Protein AF-J9EIV6-F1 (afdb_monomer_lite)

Foldseek 3Di:
DVQAAEEAAAADADDAADECLVLDQCFLHAEYHYAHHQPRGNYAYALSVLVSLLPHDPVRADQHEAEYHYAHNDELLSVLVSLVCQLARPDHRHHAKHKYACNHYNPVRNVVSLCDPPDPPSPLFDQDFDDDPDDDTQRWGWHHRPPARKIWIWGDDDRITMIGIDDPPPPDPDDPPPPPPPHPYDYDDDDDDPDDDDDDDDDDDDDDDDDDDDDDDDPPPPDSVVVSVVVVVPPD

Radius of gyration: 22.29 Å; chains: 1; bounding box: 42×69×63 Å

pLDDT: mean 71.32, std 24.79, range [27.7, 97.5]

Secondary structure (DSSP, 8-state):
-TT--EEEEES-B-SS-EEHHHH---TT-SEEEEE--SSSBSEE--THHHHHHHHS-TTT----EEEEESS-S--HHHHHHHHHHHHT-SS----SEEEEETTTS-HHHHHHHH--TT-TTT--B--EE---TTS---EEEEEE-SSSS-EEEEEEETTEEEEEEE-TT--S------------EEEEE------------------------PPSS--S---HHHHHHHHHHTT-

Structure (mmCIF, N/CA/C/O backbone):
data_AF-J9EIV6-F1
#
_entry.id   AF-J9EIV6-F1
#
loop_
_atom_site.group_PDB
_atom_site.id
_atom_site.type_symbol
_atom_site.label_atom_id
_atom_site.label_alt_id
_atom_site.label_comp_id
_atom_site.label_asym_id
_atom_site.label_entity_id
_atom_site.label_seq_id
_atom_site.pdbx_PDB_ins_code
_atom_site.Cartn_x
_atom_site.Cartn_y
_atom_site.Cartn_z
_atom_site.occupancy
_atom_site.B_iso_or_equiv
_atom_site.auth_seq_id
_atom_site.auth_comp_id
_atom_site.auth_asym_id
_atom_site.auth_atom_id
_atom_site.pdbx_PDB_model_num
ATOM 1 N N . LEU A 1 1 ? -1.198 -22.242 -0.891 1.00 51.22 1 LEU A N 1
ATOM 2 C CA . LEU A 1 1 ? -0.435 -22.262 0.373 1.00 51.22 1 LEU A CA 1
ATOM 3 C C . LEU A 1 1 ? -1.390 -21.895 1.499 1.00 51.22 1 LEU A C 1
ATOM 5 O O . LEU A 1 1 ? -1.605 -20.704 1.715 1.00 51.22 1 LEU A O 1
ATOM 9 N N . PRO A 1 2 ? -2.036 -22.877 2.151 1.00 52.12 2 PRO A N 1
ATOM 10 C CA . PRO A 1 2 ? -2.722 -22.595 3.406 1.00 52.12 2 PRO A CA 1
ATOM 11 C C . PRO A 1 2 ? -1.681 -22.025 4.381 1.00 52.12 2 PRO A C 1
ATOM 13 O O . PRO A 1 2 ? -0.561 -22.522 4.435 1.00 52.12 2 PRO A O 1
ATOM 16 N N . ASN A 1 3 ? -2.018 -20.951 5.094 1.00 72.25 3 ASN A N 1
ATOM 17 C CA . ASN A 1 3 ? -1.132 -20.251 6.040 1.00 72.25 3 ASN A CA 1
ATOM 18 C C . ASN A 1 3 ? 0.018 -19.413 5.450 1.00 72.25 3 ASN A C 1
ATOM 20 O O . ASN A 1 3 ? 0.907 -19.024 6.207 1.00 72.25 3 ASN A O 1
ATOM 24 N N . LEU A 1 4 ? 0.015 -19.064 4.156 1.00 80.69 4 LEU A N 1
ATOM 25 C CA . LEU A 1 4 ? 0.953 -18.046 3.667 1.00 80.69 4 LEU A CA 1
ATOM 26 C C . LEU A 1 4 ? 0.685 -16.721 4.394 1.00 80.69 4 LEU A C 1
ATOM 28 O O . LEU A 1 4 ? -0.417 -16.190 4.323 1.00 80.69 4 LEU A O 1
ATOM 32 N N . ARG A 1 5 ? 1.693 -16.202 5.102 1.00 87.00 5 ARG A N 1
ATOM 33 C CA . ARG A 1 5 ? 1.594 -14.936 5.852 1.00 87.00 5 ARG A CA 1
ATOM 34 C C . ARG A 1 5 ? 2.505 -13.849 5.312 1.00 87.00 5 ARG A C 1
ATOM 36 O O . ARG A 1 5 ? 2.216 -12.671 5.485 1.00 87.00 5 ARG A O 1
ATOM 43 N N . ARG A 1 6 ? 3.621 -14.231 4.698 1.00 91.19 6 ARG A N 1
ATOM 44 C CA . ARG A 1 6 ? 4.618 -13.300 4.173 1.00 91.19 6 ARG A CA 1
ATOM 45 C C . ARG A 1 6 ? 5.005 -13.730 2.774 1.00 91.19 6 ARG A C 1
ATOM 47 O O . ARG A 1 6 ? 5.364 -14.888 2.578 1.00 91.19 6 ARG A O 1
ATOM 54 N N . LEU A 1 7 ? 4.929 -12.809 1.825 1.00 89.88 7 LEU A N 1
ATOM 55 C CA . LEU A 1 7 ? 5.248 -13.068 0.429 1.00 89.88 7 LEU A CA 1
ATOM 56 C C . LEU A 1 7 ? 6.157 -11.971 -0.109 1.00 89.88 7 LEU A C 1
ATOM 58 O O . LEU A 1 7 ? 5.837 -10.789 0.006 1.00 89.88 7 LEU A O 1
ATOM 62 N N . THR A 1 8 ? 7.253 -12.378 -0.746 1.00 92.62 8 THR A N 1
ATOM 63 C CA . THR A 1 8 ? 8.104 -11.473 -1.520 1.00 92.62 8 THR A CA 1
ATOM 64 C C . THR A 1 8 ? 8.112 -11.899 -2.984 1.00 92.62 8 THR A C 1
ATOM 66 O O . THR A 1 8 ? 8.547 -13.004 -3.314 1.00 92.62 8 THR A O 1
ATOM 69 N N . LEU A 1 9 ? 7.647 -11.008 -3.860 1.00 91.00 9 LEU A N 1
ATOM 70 C CA . LEU A 1 9 ? 7.712 -11.148 -5.313 1.00 91.00 9 LEU A CA 1
ATOM 71 C C . LEU A 1 9 ? 8.879 -10.303 -5.823 1.00 91.00 9 LEU A C 1
ATOM 73 O O . LEU A 1 9 ? 8.771 -9.079 -5.901 1.00 91.00 9 LEU A O 1
ATOM 77 N N . HIS A 1 10 ? 10.003 -10.951 -6.130 1.00 91.94 10 HIS A N 1
ATOM 78 C CA . HIS A 1 10 ? 11.237 -10.258 -6.483 1.00 91.94 10 HIS A CA 1
ATOM 79 C C . HIS A 1 10 ? 11.573 -10.409 -7.970 1.00 91.94 10 HIS A C 1
ATOM 81 O O . HIS A 1 10 ? 11.990 -11.475 -8.421 1.00 91.94 10 HIS A O 1
ATOM 87 N N . SER A 1 11 ? 11.464 -9.312 -8.722 1.00 89.12 11 SER A N 1
ATOM 88 C CA . SER A 1 11 ? 11.875 -9.201 -10.128 1.00 89.12 11 SER A CA 1
ATOM 89 C C . SER A 1 11 ? 11.306 -10.302 -11.031 1.00 89.12 11 SER A C 1
ATOM 91 O O . SER A 1 11 ? 12.025 -10.864 -11.857 1.00 89.12 11 SER A O 1
ATOM 93 N N . ILE A 1 12 ? 10.018 -10.622 -10.876 1.00 85.69 12 ILE A N 1
ATOM 94 C CA . ILE A 1 12 ? 9.341 -11.649 -11.682 1.00 85.69 12 ILE A CA 1
ATOM 95 C C . ILE A 1 12 ? 9.119 -11.120 -13.101 1.00 85.69 12 ILE A C 1
ATOM 97 O O . ILE A 1 12 ? 8.410 -10.130 -13.306 1.00 85.69 12 ILE A O 1
ATOM 101 N N . ARG A 1 13 ? 9.728 -11.799 -14.076 1.00 88.75 13 ARG A N 1
ATOM 102 C CA . ARG A 1 13 ? 9.687 -11.448 -15.499 1.00 88.75 13 ARG A CA 1
ATOM 103 C C . ARG A 1 13 ? 8.944 -12.495 -16.317 1.00 88.75 13 ARG A C 1
ATOM 105 O O . ARG A 1 13 ? 8.820 -13.639 -15.889 1.00 88.75 13 ARG A O 1
ATOM 112 N N . GLY A 1 14 ? 8.463 -12.093 -17.485 1.00 84.44 14 GLY A N 1
ATOM 113 C CA . GLY A 1 14 ? 7.770 -12.967 -18.428 1.00 84.44 14 GLY A CA 1
ATOM 114 C C . GLY A 1 14 ? 7.107 -12.172 -19.546 1.00 84.44 14 GLY A C 1
ATOM 115 O O . GLY A 1 14 ? 7.051 -10.945 -19.483 1.00 84.44 14 GLY A O 1
ATOM 116 N N . ASP A 1 15 ? 6.613 -12.886 -20.553 1.00 81.25 15 ASP A N 1
ATOM 117 C CA . ASP A 1 15 ? 6.068 -12.278 -21.774 1.00 81.25 15 ASP A CA 1
ATOM 118 C C . ASP A 1 15 ? 4.622 -11.791 -21.604 1.00 81.25 15 ASP A C 1
ATOM 120 O O . ASP A 1 15 ? 4.163 -10.911 -22.327 1.00 81.25 15 ASP A O 1
ATOM 124 N N . GLN A 1 16 ? 3.900 -12.352 -20.632 1.00 84.50 16 GLN A N 1
ATOM 125 C CA . GLN A 1 16 ? 2.524 -11.981 -20.319 1.00 84.50 16 GLN A CA 1
ATOM 126 C C . GLN A 1 16 ? 2.460 -11.109 -19.067 1.00 84.50 16 GLN A C 1
ATOM 128 O O . GLN A 1 16 ? 3.174 -11.351 -18.094 1.00 84.50 16 GLN A O 1
ATOM 133 N N . MET A 1 17 ? 1.563 -10.123 -19.089 1.00 85.50 17 MET A N 1
ATOM 134 C CA . MET A 1 17 ? 1.269 -9.262 -17.947 1.00 85.50 17 MET A CA 1
ATOM 135 C C . MET A 1 17 ? 0.062 -9.793 -17.174 1.00 85.50 17 MET A C 1
ATOM 137 O O . MET A 1 17 ? -1.009 -10.001 -17.741 1.00 85.50 17 MET A O 1
ATOM 141 N N . ILE A 1 18 ? 0.226 -9.965 -15.865 1.00 87.50 18 ILE A N 1
ATOM 142 C CA . ILE A 1 18 ? -0.812 -10.408 -14.939 1.00 87.50 18 ILE A CA 1
ATOM 143 C C . ILE A 1 18 ? -0.948 -9.408 -13.802 1.00 87.50 18 ILE A C 1
ATOM 145 O O . ILE A 1 18 ? -0.007 -9.145 -13.054 1.00 87.50 18 ILE A O 1
ATOM 149 N N . GLU A 1 19 ? -2.158 -8.895 -13.626 1.00 90.38 19 GLU A N 1
ATOM 150 C CA . GLU A 1 19 ? -2.501 -8.055 -12.485 1.00 90.38 19 GLU A CA 1
ATOM 151 C C . GLU A 1 19 ? -2.527 -8.895 -11.203 1.00 90.38 19 GLU A C 1
ATOM 153 O O . GLU A 1 19 ? -3.318 -9.834 -11.073 1.00 90.38 19 GLU A O 1
ATOM 158 N N . LEU A 1 20 ? -1.682 -8.544 -10.230 1.00 90.62 20 LEU A N 1
ATOM 159 C CA . LEU A 1 20 ? -1.483 -9.347 -9.021 1.00 90.62 20 LEU A CA 1
ATOM 160 C C . LEU A 1 20 ? -2.794 -9.627 -8.276 1.00 90.62 20 LEU A C 1
ATOM 162 O O . LEU A 1 20 ? -3.038 -10.754 -7.853 1.00 90.62 20 LEU A O 1
ATOM 166 N N . HIS A 1 21 ? -3.655 -8.618 -8.146 1.00 89.31 21 HIS A N 1
ATOM 167 C CA . HIS A 1 21 ? -4.900 -8.723 -7.385 1.00 89.31 21 HIS A CA 1
ATOM 168 C C . HIS A 1 21 ? -5.902 -9.731 -7.979 1.00 89.31 21 HIS A C 1
ATOM 170 O O . HIS A 1 21 ? -6.809 -10.164 -7.275 1.00 89.31 21 HIS A O 1
ATOM 176 N N . ARG A 1 22 ? -5.754 -10.117 -9.256 1.00 88.06 22 ARG A N 1
ATOM 177 C CA . ARG A 1 22 ? -6.628 -11.109 -9.907 1.00 88.06 22 ARG A CA 1
ATOM 178 C C . ARG A 1 22 ? -6.233 -12.547 -9.594 1.00 88.06 22 ARG A C 1
ATOM 180 O O . ARG A 1 22 ? -7.063 -13.443 -9.686 1.00 88.06 22 ARG A O 1
ATOM 187 N N . VAL A 1 23 ? -4.965 -12.770 -9.256 1.00 84.50 23 VAL A N 1
ATOM 188 C CA . VAL A 1 23 ? -4.392 -14.114 -9.070 1.00 84.50 23 VAL A CA 1
ATOM 189 C C . VAL A 1 23 ? -3.928 -14.375 -7.639 1.00 84.50 23 VAL A C 1
ATOM 191 O O . VAL A 1 23 ? -3.607 -15.511 -7.292 1.00 84.50 23 VAL A O 1
ATOM 194 N N . PHE A 1 24 ? -3.891 -13.340 -6.799 1.00 87.56 24 PHE A N 1
ATOM 195 C CA . PHE A 1 24 ? -3.423 -13.415 -5.424 1.00 87.56 24 PHE A CA 1
ATOM 196 C C . PHE A 1 24 ? -4.492 -12.951 -4.435 1.00 87.56 24 PHE A C 1
ATOM 198 O O . PHE A 1 24 ? -4.974 -11.823 -4.500 1.00 87.56 24 PHE A O 1
ATOM 205 N N . CYS A 1 25 ? -4.808 -13.816 -3.471 1.00 88.88 25 CYS A N 1
ATOM 206 C CA . CYS A 1 25 ? -5.666 -13.480 -2.344 1.00 88.88 25 CYS A CA 1
ATOM 207 C C . CYS A 1 25 ? -4.822 -12.924 -1.188 1.00 88.88 25 CYS A C 1
ATOM 209 O O . CYS A 1 25 ? -3.886 -13.581 -0.731 1.00 88.88 25 CYS A O 1
ATOM 211 N N . VAL A 1 26 ? -5.167 -11.727 -0.706 1.00 90.69 26 VAL A N 1
ATOM 212 C CA . VAL A 1 26 ? -4.464 -11.040 0.397 1.00 90.69 26 VAL A CA 1
ATOM 213 C C . VAL A 1 26 ? -4.956 -11.459 1.791 1.00 90.69 26 VAL A C 1
ATOM 215 O O . VAL A 1 26 ? -4.464 -10.956 2.804 1.00 90.69 26 VAL A O 1
ATOM 218 N N . ASP A 1 27 ? -5.921 -12.374 1.867 1.00 89.94 27 ASP A N 1
ATOM 219 C CA . ASP A 1 27 ? -6.505 -12.837 3.123 1.00 89.94 27 ASP A CA 1
ATOM 220 C C . ASP A 1 27 ? -5.450 -13.451 4.051 1.00 89.94 27 ASP A C 1
ATOM 222 O O . ASP A 1 27 ? -4.703 -14.358 3.685 1.00 89.94 27 ASP A O 1
ATOM 226 N N . GLY A 1 28 ? -5.394 -12.957 5.291 1.00 86.12 28 GLY A N 1
ATOM 227 C CA . GLY A 1 28 ? -4.465 -13.453 6.309 1.00 86.12 28 GLY A CA 1
ATOM 228 C C . GLY A 1 28 ? -2.988 -13.099 6.084 1.00 86.12 28 GLY A C 1
ATOM 229 O O . GLY A 1 28 ? -2.145 -13.585 6.844 1.00 86.12 28 GLY A O 1
ATOM 230 N N . ILE A 1 29 ? -2.666 -12.253 5.098 1.00 89.94 29 ILE A N 1
ATOM 231 C CA . ILE A 1 29 ? -1.298 -11.794 4.831 1.00 89.94 29 ILE A CA 1
ATOM 232 C C . ILE A 1 29 ? -0.863 -10.738 5.855 1.00 89.94 29 ILE A C 1
ATOM 234 O O . ILE A 1 29 ? -1.521 -9.718 6.060 1.00 89.94 29 ILE A O 1
ATOM 238 N N . ASP A 1 30 ? 0.293 -10.979 6.468 1.00 92.50 30 ASP A N 1
ATOM 239 C CA . ASP A 1 30 ? 0.974 -10.068 7.387 1.00 92.50 30 ASP A CA 1
ATOM 240 C C . ASP A 1 30 ? 1.959 -9.150 6.646 1.00 92.50 30 ASP A C 1
ATOM 242 O O . ASP A 1 30 ? 2.168 -8.008 7.054 1.00 92.50 30 ASP A O 1
ATOM 246 N N . GLU A 1 31 ? 2.600 -9.638 5.579 1.00 95.38 31 GLU A N 1
ATOM 247 C CA . GLU A 1 31 ? 3.606 -8.889 4.818 1.00 95.38 31 GLU A CA 1
ATOM 248 C C . GLU A 1 31 ? 3.589 -9.249 3.327 1.00 95.38 31 GLU A C 1
ATOM 250 O O . GLU A 1 31 ? 3.675 -10.419 2.957 1.00 95.38 31 GLU A O 1
ATOM 255 N N . LEU A 1 32 ? 3.523 -8.234 2.469 1.00 94.81 32 LEU A N 1
ATOM 256 C CA . LEU A 1 32 ? 3.645 -8.360 1.022 1.00 94.81 32 LEU A CA 1
ATOM 257 C C . LEU A 1 32 ? 4.711 -7.383 0.521 1.00 94.81 32 LEU A C 1
ATOM 259 O O . LEU A 1 32 ? 4.536 -6.168 0.601 1.00 94.81 32 LEU A O 1
ATOM 263 N N . ASN A 1 33 ? 5.806 -7.923 -0.002 1.00 95.94 33 ASN A N 1
ATOM 264 C CA . ASN A 1 33 ? 6.884 -7.160 -0.618 1.00 95.94 33 ASN A CA 1
ATOM 265 C C . ASN A 1 33 ? 6.880 -7.418 -2.122 1.00 95.94 33 ASN A C 1
ATOM 267 O O . ASN A 1 33 ? 6.947 -8.565 -2.564 1.00 95.94 33 ASN A O 1
ATOM 271 N N . ILE A 1 34 ? 6.816 -6.358 -2.915 1.00 94.06 34 ILE A N 1
ATOM 272 C CA . ILE A 1 34 ? 6.796 -6.448 -4.369 1.00 94.06 34 ILE A CA 1
ATOM 273 C C . ILE A 1 34 ? 7.914 -5.576 -4.912 1.00 94.06 34 ILE A C 1
ATOM 275 O O . ILE A 1 34 ? 7.951 -4.374 -4.665 1.00 94.06 34 ILE A O 1
ATOM 279 N N . ILE A 1 35 ? 8.831 -6.198 -5.641 1.00 93.94 35 ILE A N 1
ATOM 280 C CA . ILE A 1 35 ? 9.969 -5.540 -6.275 1.00 93.94 35 ILE A CA 1
ATOM 281 C C . ILE A 1 35 ? 9.818 -5.802 -7.771 1.00 93.94 35 ILE A C 1
ATOM 283 O O . ILE A 1 35 ? 10.161 -6.883 -8.253 1.00 93.94 35 ILE A O 1
ATOM 287 N N . GLN A 1 36 ? 9.220 -4.855 -8.496 1.00 90.75 36 GLN A N 1
ATOM 288 C CA . GLN A 1 36 ? 8.983 -4.999 -9.931 1.00 90.75 36 GLN A CA 1
ATOM 289 C C . GLN A 1 36 ? 10.284 -4.782 -10.721 1.00 90.75 36 GLN A C 1
ATOM 291 O O . GLN A 1 36 ? 11.047 -3.861 -10.417 1.00 90.75 36 GLN A O 1
ATOM 296 N N . PRO A 1 37 ? 10.557 -5.614 -11.744 1.00 89.94 37 PRO A N 1
ATOM 297 C CA . PRO A 1 37 ? 11.716 -5.421 -12.603 1.00 89.94 37 PRO A CA 1
ATOM 298 C C . PRO A 1 37 ? 11.519 -4.194 -13.507 1.00 89.94 37 PRO A C 1
ATOM 300 O O . PRO A 1 37 ? 10.400 -3.854 -13.879 1.00 89.94 37 PRO A O 1
ATOM 303 N N . THR A 1 38 ? 12.618 -3.561 -13.920 1.00 86.75 38 THR A N 1
ATOM 304 C CA . THR A 1 38 ? 12.591 -2.391 -14.821 1.00 86.75 38 THR A CA 1
ATOM 305 C C . THR A 1 38 ? 12.030 -2.713 -16.209 1.00 86.75 38 THR A C 1
ATOM 307 O O . THR A 1 38 ? 11.429 -1.852 -16.843 1.00 86.75 38 THR A O 1
ATOM 310 N N . TYR A 1 39 ? 12.224 -3.951 -16.672 1.00 85.56 39 TYR A N 1
ATOM 311 C CA . TYR A 1 39 ? 11.816 -4.423 -17.994 1.00 85.56 39 TYR A CA 1
ATOM 312 C C . TYR A 1 39 ? 11.105 -5.771 -17.883 1.00 85.56 39 TYR A C 1
ATOM 314 O O . TYR A 1 39 ? 11.471 -6.594 -17.036 1.00 85.56 39 TYR A O 1
ATOM 322 N N . ASN A 1 40 ? 10.128 -5.990 -18.768 1.00 86.75 40 ASN A N 1
ATOM 323 C CA . ASN A 1 40 ? 9.364 -7.233 -18.919 1.00 86.75 40 ASN A CA 1
ATOM 324 C C . ASN A 1 40 ? 8.772 -7.742 -17.596 1.00 86.75 40 ASN A C 1
ATOM 326 O O . ASN A 1 40 ? 8.937 -8.908 -17.239 1.00 86.75 40 ASN A O 1
ATOM 330 N N . ALA A 1 41 ? 8.134 -6.849 -16.833 1.00 87.88 41 ALA A N 1
ATOM 331 C CA . ALA A 1 41 ? 7.432 -7.222 -15.611 1.00 87.88 41 ALA A CA 1
ATOM 332 C C . ALA A 1 41 ? 6.232 -8.116 -15.944 1.00 87.88 41 ALA A C 1
ATOM 334 O O . ALA A 1 41 ? 5.320 -7.698 -16.651 1.00 87.88 41 ALA A O 1
ATOM 335 N N . CYS A 1 42 ? 6.235 -9.336 -15.405 1.00 87.88 42 CYS A N 1
ATOM 336 C CA . CYS A 1 42 ? 5.131 -10.281 -15.585 1.00 87.88 42 CYS A CA 1
ATOM 337 C C . CYS A 1 42 ? 4.005 -10.020 -14.582 1.00 87.88 42 CYS A C 1
ATOM 339 O O . CYS A 1 42 ? 2.831 -10.075 -14.926 1.00 87.88 42 CYS A O 1
ATOM 341 N N . ILE A 1 43 ? 4.350 -9.668 -13.343 1.00 88.81 43 ILE A N 1
ATOM 342 C CA . ILE A 1 43 ? 3.370 -9.304 -12.319 1.00 88.81 43 ILE A CA 1
ATOM 343 C C . ILE A 1 43 ? 3.249 -7.785 -12.260 1.00 88.81 43 ILE A C 1
ATOM 345 O O . ILE A 1 43 ? 4.237 -7.100 -11.987 1.00 88.81 43 ILE A O 1
ATOM 349 N N . ILE A 1 44 ? 2.036 -7.281 -12.478 1.00 89.62 44 ILE A N 1
ATOM 350 C CA . ILE A 1 44 ? 1.693 -5.860 -12.453 1.00 89.62 44 ILE A CA 1
ATOM 351 C C . ILE A 1 44 ? 0.934 -5.529 -11.170 1.00 89.62 44 ILE A C 1
ATOM 353 O O . ILE A 1 44 ? -0.038 -6.199 -10.802 1.00 89.62 44 ILE A O 1
ATOM 357 N N . VAL A 1 45 ? 1.380 -4.478 -10.483 1.00 91.62 45 VAL A N 1
ATOM 358 C CA . VAL A 1 45 ? 0.723 -3.945 -9.288 1.00 91.62 45 VAL A CA 1
ATOM 359 C C . VAL A 1 45 ? -0.018 -2.670 -9.659 1.00 91.62 45 VAL A C 1
ATOM 361 O O . VAL A 1 45 ? 0.596 -1.690 -10.071 1.00 91.62 45 VAL A O 1
ATOM 364 N N . ASN A 1 46 ? -1.335 -2.695 -9.485 1.00 91.50 46 ASN A N 1
ATOM 365 C CA . ASN A 1 46 ? -2.241 -1.585 -9.765 1.00 91.50 46 ASN A CA 1
ATOM 366 C C . ASN A 1 46 ? -3.144 -1.304 -8.549 1.00 91.50 46 ASN A C 1
ATOM 368 O O . ASN A 1 46 ? -2.989 -1.919 -7.490 1.00 91.50 46 ASN A O 1
ATOM 372 N N . GLU A 1 47 ? -4.105 -0.388 -8.691 1.00 93.5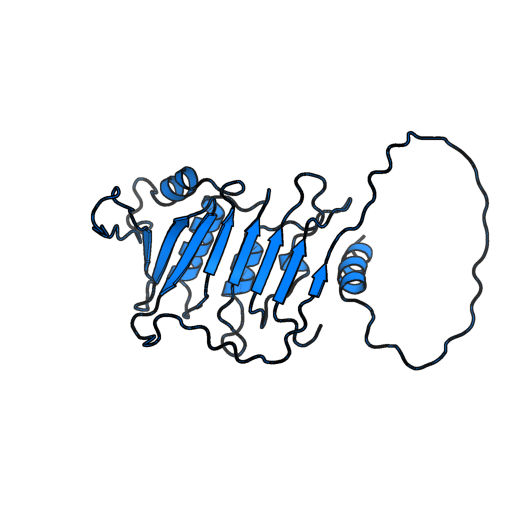6 47 GLU A N 1
ATOM 373 C CA . GLU A 1 47 ? -4.997 0.017 -7.595 1.00 93.56 47 GLU A CA 1
ATOM 374 C C . GLU A 1 47 ? -5.760 -1.141 -6.932 1.00 93.56 47 GLU A C 1
ATOM 376 O O . GLU A 1 47 ? -6.070 -1.073 -5.739 1.00 93.56 47 GLU A O 1
ATOM 381 N N . GLY A 1 48 ? -6.002 -2.227 -7.673 1.00 94.25 48 GLY A N 1
ATOM 382 C CA . GLY A 1 48 ? -6.770 -3.374 -7.203 1.00 94.25 48 GLY A CA 1
ATOM 383 C C . GLY A 1 48 ? -6.155 -4.060 -5.984 1.00 94.25 48 GLY A C 1
ATOM 384 O O . GLY A 1 48 ? -6.889 -4.621 -5.174 1.00 94.25 48 GLY A O 1
ATOM 385 N N . ILE A 1 49 ? -4.833 -3.964 -5.775 1.00 94.38 49 ILE A N 1
ATOM 386 C CA . ILE A 1 49 ? -4.209 -4.530 -4.569 1.00 94.38 49 ILE A CA 1
ATOM 387 C C . ILE A 1 49 ? -4.681 -3.812 -3.298 1.00 94.38 49 ILE A C 1
ATOM 389 O O . ILE A 1 49 ? -4.915 -4.447 -2.272 1.00 94.38 49 ILE A O 1
ATOM 393 N N . PHE A 1 50 ? -4.866 -2.492 -3.365 1.00 95.69 50 PHE A N 1
ATOM 394 C CA . PHE A 1 50 ? -5.355 -1.702 -2.239 1.00 95.69 50 PHE A CA 1
ATOM 395 C C . PHE A 1 50 ? -6.826 -1.993 -1.959 1.00 95.69 50 PHE A C 1
ATOM 397 O O . PHE A 1 50 ? -7.216 -2.121 -0.798 1.00 95.69 50 PHE A O 1
ATOM 404 N N . ASP A 1 51 ? -7.626 -2.137 -3.015 1.00 95.69 51 ASP A N 1
ATOM 405 C CA . ASP A 1 51 ? -9.033 -2.511 -2.896 1.00 95.69 51 ASP A CA 1
ATOM 406 C C . ASP A 1 51 ? -9.190 -3.899 -2.273 1.00 95.69 51 ASP A C 1
ATOM 408 O O . ASP A 1 51 ? -9.999 -4.062 -1.359 1.00 95.69 51 ASP A O 1
ATOM 412 N N . ALA A 1 52 ? -8.357 -4.864 -2.675 1.00 94.38 52 ALA A N 1
ATOM 413 C CA . ALA A 1 52 ? -8.337 -6.195 -2.080 1.00 94.38 52 ALA A CA 1
ATOM 414 C C . ALA A 1 52 ? -8.083 -6.130 -0.562 1.00 94.38 52 ALA A C 1
ATOM 416 O O . ALA A 1 52 ? -8.819 -6.740 0.210 1.00 94.38 52 ALA A O 1
ATOM 417 N N . PHE A 1 53 ? -7.116 -5.321 -0.108 1.00 94.94 53 PHE A N 1
ATOM 418 C CA . PHE A 1 53 ? -6.849 -5.138 1.326 1.00 94.94 53 PHE A CA 1
ATOM 419 C C . PHE A 1 53 ? -8.009 -4.488 2.095 1.00 94.94 53 PHE A C 1
ATOM 421 O O . PHE A 1 53 ? -8.239 -4.830 3.257 1.00 94.94 53 PHE A O 1
ATOM 428 N N . LEU A 1 54 ? -8.745 -3.557 1.478 1.00 95.25 54 LEU A N 1
ATOM 429 C CA . LEU A 1 54 ? -9.926 -2.949 2.102 1.00 95.25 54 LEU A CA 1
ATOM 430 C C . LEU A 1 54 ? -11.091 -3.943 2.225 1.00 95.25 54 LEU A C 1
ATOM 432 O O . LEU A 1 54 ? -11.869 -3.853 3.174 1.00 95.25 54 LEU A O 1
ATOM 436 N N . GLN A 1 55 ? -11.192 -4.898 1.298 1.00 94.31 55 GLN A N 1
ATOM 437 C CA . GLN A 1 55 ? -12.282 -5.874 1.226 1.00 94.31 55 GLN A CA 1
ATOM 438 C C . GLN A 1 55 ? -12.084 -7.113 2.112 1.00 94.31 55 GLN A C 1
ATOM 440 O O . GLN A 1 55 ? -13.044 -7.858 2.313 1.00 94.31 55 GLN A O 1
ATOM 445 N N . VAL A 1 56 ? -10.893 -7.325 2.687 1.00 92.44 56 VAL A N 1
ATOM 446 C CA . VAL A 1 56 ? -10.627 -8.465 3.584 1.00 92.44 56 VAL A CA 1
ATOM 447 C C . VAL A 1 56 ? -11.639 -8.499 4.729 1.00 92.44 56 VAL A C 1
ATOM 449 O O . VAL A 1 56 ? -11.815 -7.509 5.453 1.00 92.44 56 VAL A O 1
ATOM 452 N N . ASN A 1 57 ? -12.271 -9.657 4.927 1.00 90.69 57 ASN A N 1
ATOM 453 C CA . ASN A 1 57 ? -13.264 -9.869 5.978 1.00 90.69 57 ASN A CA 1
ATOM 454 C C . ASN A 1 57 ? -12.661 -9.590 7.366 1.00 90.69 57 ASN A C 1
ATOM 456 O O . ASN A 1 57 ? -11.576 -10.072 7.692 1.00 90.69 57 ASN A O 1
ATOM 460 N N . SER A 1 58 ? -13.375 -8.829 8.199 1.00 89.50 58 SER A N 1
ATOM 461 C CA . SER A 1 58 ? -12.932 -8.426 9.537 1.00 89.50 58 SER A CA 1
ATOM 462 C C . SER A 1 58 ? -12.543 -9.598 10.447 1.00 89.50 58 SER A C 1
ATOM 464 O O . SER A 1 58 ? -11.640 -9.432 11.262 1.00 89.50 58 SER A O 1
ATOM 466 N N . ALA A 1 59 ? -13.138 -10.784 10.270 1.00 88.94 59 ALA A N 1
ATOM 467 C CA . ALA A 1 59 ? -12.822 -11.985 11.048 1.00 88.94 59 ALA A CA 1
ATOM 468 C C . ALA A 1 59 ? -11.403 -12.531 10.800 1.00 88.94 59 ALA A C 1
ATOM 470 O O . ALA A 1 59 ? -10.803 -13.128 11.691 1.00 88.94 59 ALA A O 1
ATOM 471 N N . ILE A 1 60 ? -10.862 -12.323 9.597 1.00 86.88 60 ILE A N 1
ATOM 472 C CA . ILE A 1 60 ? -9.533 -12.811 9.184 1.00 86.88 60 ILE A CA 1
ATOM 473 C C . ILE A 1 60 ? -8.550 -11.670 8.894 1.00 86.88 60 ILE A C 1
ATOM 475 O O . ILE A 1 60 ? -7.380 -11.915 8.593 1.00 86.88 60 ILE A O 1
ATOM 479 N N . ARG A 1 61 ? -9.016 -10.418 8.980 1.00 88.12 61 ARG A N 1
ATOM 480 C CA . ARG A 1 61 ? -8.243 -9.209 8.698 1.00 88.12 61 ARG A CA 1
ATOM 481 C C . ARG A 1 61 ? -7.088 -9.077 9.683 1.00 88.12 61 ARG A C 1
ATOM 483 O O . ARG A 1 61 ? -7.278 -9.041 10.898 1.00 88.12 61 ARG A O 1
ATOM 490 N N . ARG A 1 62 ? -5.880 -8.928 9.142 1.00 86.56 62 ARG A N 1
ATOM 491 C CA . ARG A 1 62 ? -4.656 -8.672 9.908 1.00 86.56 62 ARG A CA 1
ATOM 492 C C . ARG A 1 62 ? -4.080 -7.308 9.565 1.00 86.56 62 ARG A C 1
ATOM 494 O O . ARG A 1 62 ? -4.375 -6.733 8.519 1.00 86.56 62 ARG A O 1
ATOM 501 N N . ARG A 1 63 ? -3.246 -6.782 10.465 1.00 91.62 63 ARG A N 1
ATOM 502 C CA . ARG A 1 63 ? -2.493 -5.547 10.216 1.00 91.62 63 ARG A CA 1
ATOM 503 C C . ARG A 1 63 ? -1.330 -5.861 9.282 1.00 91.62 63 ARG A C 1
ATOM 505 O O . ARG A 1 63 ? -0.268 -6.266 9.741 1.00 91.62 63 ARG A O 1
ATOM 512 N N . PHE A 1 64 ? -1.546 -5.669 7.990 1.00 93.25 64 PHE A N 1
ATOM 513 C CA . PHE A 1 64 ? -0.553 -5.990 6.973 1.00 93.25 64 PHE A CA 1
ATOM 514 C C . PHE A 1 64 ? 0.547 -4.924 6.856 1.00 93.25 64 PHE A C 1
ATOM 516 O O . PHE A 1 64 ? 0.362 -3.751 7.203 1.00 93.25 64 PHE A O 1
ATOM 523 N N . ARG A 1 65 ? 1.695 -5.348 6.329 1.00 96.38 65 ARG A N 1
ATOM 524 C CA . ARG A 1 65 ? 2.763 -4.502 5.794 1.00 96.38 65 ARG A CA 1
ATOM 525 C C . ARG A 1 65 ? 2.820 -4.682 4.285 1.00 96.38 65 ARG A C 1
ATOM 527 O O . ARG A 1 65 ? 2.884 -5.810 3.811 1.00 96.38 65 ARG A O 1
ATOM 534 N N . LEU A 1 66 ? 2.802 -3.585 3.543 1.00 96.94 66 LEU A N 1
ATOM 535 C CA . LEU A 1 66 ? 2.938 -3.589 2.091 1.00 96.94 66 LEU A CA 1
ATOM 536 C C . LEU A 1 66 ? 4.161 -2.764 1.708 1.00 96.94 66 LEU A C 1
ATOM 538 O O . LEU A 1 66 ? 4.288 -1.621 2.144 1.00 96.94 66 LEU A O 1
ATOM 542 N N . ARG A 1 67 ? 5.041 -3.324 0.884 1.00 97.00 67 ARG A N 1
ATOM 543 C CA . ARG A 1 67 ? 6.147 -2.595 0.262 1.00 97.00 67 ARG A CA 1
ATOM 544 C C . ARG A 1 67 ? 6.103 -2.801 -1.239 1.00 97.00 67 ARG A C 1
ATOM 546 O O . ARG A 1 67 ? 6.071 -3.938 -1.700 1.00 97.00 67 ARG A O 1
ATOM 553 N N . ILE A 1 68 ? 6.128 -1.703 -1.979 1.00 96.06 68 ILE A N 1
ATOM 554 C CA . ILE A 1 68 ? 6.155 -1.690 -3.436 1.00 96.06 68 ILE A CA 1
ATOM 555 C C . ILE A 1 68 ? 7.399 -0.914 -3.876 1.00 96.06 68 ILE A C 1
ATOM 557 O O . ILE A 1 68 ? 7.595 0.231 -3.470 1.00 96.06 68 ILE A O 1
ATOM 561 N N . THR A 1 69 ? 8.234 -1.564 -4.680 1.00 94.50 69 THR A N 1
ATOM 562 C CA . THR A 1 69 ? 9.510 -1.060 -5.197 1.00 94.50 69 THR A CA 1
ATOM 563 C C . THR A 1 69 ? 9.585 -1.288 -6.703 1.00 94.50 69 THR A C 1
ATOM 565 O O . THR A 1 69 ? 9.128 -2.322 -7.196 1.00 94.50 69 THR A O 1
ATOM 568 N N . GLY A 1 70 ? 10.198 -0.353 -7.431 1.00 88.19 70 GLY A N 1
ATOM 569 C CA . GLY A 1 70 ? 10.333 -0.420 -8.890 1.00 88.19 70 GLY A CA 1
ATOM 570 C C . GLY A 1 70 ? 9.240 0.338 -9.647 1.00 88.19 70 GLY A C 1
ATOM 571 O O . GLY A 1 70 ? 8.557 1.185 -9.086 1.00 88.19 70 GLY A O 1
ATOM 572 N N . LYS A 1 71 ? 9.087 0.077 -10.949 1.00 79.44 71 LYS A N 1
ATOM 573 C CA . LYS A 1 71 ? 8.092 0.766 -11.786 1.00 79.44 71 LYS A CA 1
ATOM 574 C C . LYS A 1 71 ? 6.781 -0.016 -11.776 1.00 79.44 71 LYS A C 1
ATOM 576 O O . LYS A 1 71 ? 6.758 -1.169 -12.199 1.00 79.44 71 LYS A O 1
ATOM 581 N N . THR A 1 72 ? 5.724 0.613 -11.276 1.00 83.50 72 THR A N 1
ATOM 582 C CA . THR A 1 72 ? 4.395 0.008 -11.102 1.00 83.50 72 THR A CA 1
ATOM 583 C C . THR A 1 72 ? 3.325 0.864 -11.776 1.00 83.50 72 THR A C 1
ATOM 585 O O . THR A 1 72 ? 3.619 1.982 -12.201 1.00 83.50 72 THR A O 1
ATOM 588 N N . ASP A 1 73 ? 2.083 0.379 -11.825 1.00 88.94 73 ASP A N 1
ATOM 589 C CA . ASP A 1 73 ? 0.936 1.161 -12.310 1.00 88.94 73 ASP A CA 1
ATOM 590 C C . ASP A 1 73 ? 0.301 2.010 -11.189 1.00 88.94 73 ASP A C 1
ATOM 592 O O . ASP A 1 73 ? -0.770 2.601 -11.352 1.00 88.94 73 ASP A O 1
ATOM 596 N N . ILE A 1 74 ? 0.953 2.088 -10.024 1.00 92.75 74 ILE A N 1
ATOM 597 C CA . ILE A 1 74 ? 0.543 2.953 -8.921 1.00 92.75 74 ILE A CA 1
ATOM 598 C C . ILE A 1 74 ? 1.010 4.382 -9.193 1.00 92.75 74 ILE A C 1
ATOM 600 O O . ILE A 1 74 ? 2.202 4.649 -9.293 1.00 92.75 74 ILE A O 1
ATOM 604 N N . ASN A 1 75 ? 0.057 5.313 -9.229 1.00 92.38 75 ASN A N 1
ATOM 605 C CA . ASN A 1 75 ? 0.297 6.754 -9.353 1.00 92.38 75 ASN A CA 1
ATOM 606 C C . ASN A 1 75 ? -0.267 7.532 -8.147 1.00 92.38 75 ASN A C 1
ATOM 608 O O . ASN A 1 75 ? -0.971 6.976 -7.294 1.00 92.38 75 ASN A O 1
ATOM 612 N N . ALA A 1 76 ? -0.003 8.841 -8.073 1.00 91.69 76 ALA A N 1
ATOM 613 C CA . ALA A 1 76 ? -0.490 9.676 -6.973 1.00 91.69 76 ALA A CA 1
ATOM 614 C C . ALA A 1 76 ? -2.025 9.654 -6.828 1.00 91.69 76 ALA A C 1
ATOM 616 O O . ALA A 1 76 ? -2.542 9.575 -5.711 1.00 91.69 76 ALA A O 1
ATOM 617 N N . SER A 1 77 ? -2.759 9.653 -7.948 1.00 90.50 77 SER A N 1
ATOM 618 C CA . SER A 1 77 ? -4.228 9.565 -7.959 1.00 90.50 77 SER A CA 1
ATOM 619 C C . SER A 1 77 ? -4.723 8.267 -7.314 1.00 90.50 77 SER A C 1
ATOM 621 O O . SER A 1 77 ? -5.628 8.289 -6.479 1.00 90.50 77 SER A O 1
ATOM 623 N N . THR A 1 78 ? -4.064 7.148 -7.616 1.00 92.31 78 THR A N 1
ATOM 624 C CA . THR A 1 78 ? -4.348 5.829 -7.038 1.00 92.31 78 THR A CA 1
ATOM 625 C C . THR A 1 78 ? -4.199 5.841 -5.518 1.00 92.31 78 THR A C 1
ATOM 627 O O . THR A 1 78 ? -5.096 5.396 -4.798 1.00 92.31 78 THR A O 1
ATOM 630 N N . LEU A 1 79 ? -3.112 6.424 -5.001 1.00 93.94 79 LEU A N 1
ATOM 631 C CA . LEU A 1 79 ? -2.891 6.550 -3.556 1.00 93.94 79 LEU A CA 1
ATOM 632 C C . LEU A 1 79 ? -3.938 7.456 -2.894 1.00 93.94 79 LEU A C 1
ATOM 634 O O . LEU A 1 79 ? -4.484 7.118 -1.840 1.00 93.94 79 LEU A O 1
ATOM 638 N N . CYS A 1 80 ? -4.281 8.585 -3.521 1.00 92.19 80 CYS A N 1
ATOM 639 C CA . CYS A 1 80 ? -5.352 9.456 -3.040 1.00 92.19 80 CYS A CA 1
ATOM 640 C C . CYS A 1 80 ? -6.715 8.743 -3.033 1.00 92.19 80 CYS A C 1
ATOM 642 O O . CYS A 1 80 ? -7.498 8.919 -2.093 1.00 92.19 80 CYS A O 1
ATOM 644 N N . ASN A 1 81 ? -6.998 7.918 -4.043 1.00 92.69 81 ASN A N 1
ATOM 645 C CA . ASN A 1 81 ? -8.209 7.105 -4.125 1.00 92.69 81 ASN A CA 1
ATOM 646 C C . ASN A 1 81 ? -8.261 6.065 -3.009 1.00 92.69 81 ASN A C 1
ATOM 648 O O . ASN A 1 81 ? -9.280 5.988 -2.320 1.00 92.69 81 ASN A O 1
ATOM 652 N N . PHE A 1 82 ? -7.168 5.338 -2.768 1.00 95.12 82 PHE A N 1
ATOM 653 C CA . PHE A 1 82 ? -7.053 4.411 -1.643 1.00 95.12 82 PHE A CA 1
ATOM 654 C C . PHE A 1 82 ? -7.336 5.111 -0.309 1.00 95.12 82 PHE A C 1
ATOM 656 O O . PHE A 1 82 ? -8.205 4.674 0.444 1.00 95.12 82 PHE A O 1
ATOM 663 N N . ILE A 1 83 ? -6.679 6.244 -0.036 1.00 94.50 83 ILE A N 1
ATOM 664 C CA . ILE A 1 83 ? -6.892 7.007 1.201 1.00 94.50 83 ILE A CA 1
ATOM 665 C C . ILE A 1 83 ? -8.355 7.443 1.314 1.00 94.50 83 ILE A C 1
ATOM 667 O O . ILE A 1 83 ? -8.953 7.333 2.382 1.00 94.50 83 ILE A O 1
ATOM 671 N N . ARG A 1 84 ? -8.972 7.915 0.225 1.00 92.69 84 ARG A N 1
ATOM 672 C CA . ARG A 1 84 ? -10.386 8.314 0.224 1.00 92.69 84 ARG A CA 1
ATOM 673 C C . ARG A 1 84 ? -11.311 7.132 0.512 1.00 92.69 84 ARG A C 1
ATOM 675 O O . ARG A 1 84 ? -12.234 7.293 1.313 1.00 92.69 84 ARG A O 1
ATOM 682 N N . LYS A 1 85 ? -11.071 5.973 -0.107 1.00 94.94 85 LYS A N 1
ATOM 683 C CA . LYS A 1 85 ? -11.822 4.733 0.134 1.00 94.94 85 LYS A CA 1
ATOM 684 C C . LYS A 1 85 ? -11.662 4.288 1.589 1.00 94.94 85 LYS A C 1
ATOM 686 O O . LYS A 1 85 ? -12.664 4.086 2.264 1.00 94.94 85 LYS A O 1
ATOM 691 N N . TRP A 1 86 ? -10.434 4.272 2.111 1.00 95.75 86 TRP A N 1
ATOM 692 C CA . TRP A 1 86 ? -10.138 3.956 3.510 1.00 95.75 86 TRP A CA 1
ATOM 693 C C . TRP A 1 86 ? -10.842 4.906 4.491 1.00 95.75 86 TRP A C 1
ATOM 695 O O . TRP A 1 86 ? -11.491 4.456 5.428 1.00 95.75 86 TRP A O 1
ATOM 705 N N . ARG A 1 87 ? -10.784 6.227 4.264 1.00 93.44 87 ARG A N 1
ATOM 706 C CA . ARG A 1 87 ? -11.408 7.237 5.146 1.00 93.44 87 ARG A CA 1
ATOM 707 C C . ARG A 1 87 ? -12.925 7.090 5.248 1.00 93.44 87 ARG A C 1
ATOM 709 O O . ARG A 1 87 ? -13.501 7.460 6.273 1.00 93.44 87 ARG A O 1
ATOM 716 N N . ASN A 1 88 ? -13.556 6.647 4.164 1.00 92.69 88 ASN A N 1
ATOM 717 C CA . ASN A 1 88 ? -15.002 6.462 4.055 1.00 92.69 88 ASN A CA 1
ATOM 718 C C . ASN A 1 88 ? -15.426 5.004 4.260 1.00 92.69 88 ASN A C 1
ATOM 720 O O . ASN A 1 88 ? -16.605 4.688 4.088 1.00 92.69 88 ASN A O 1
ATOM 724 N N . HIS A 1 89 ? -14.491 4.122 4.611 1.00 94.94 89 HIS A N 1
ATOM 725 C CA . HIS A 1 89 ? -14.788 2.719 4.804 1.00 94.94 89 HIS A CA 1
ATOM 726 C C . HIS A 1 89 ? -15.765 2.545 5.977 1.00 94.94 89 HIS A C 1
ATOM 728 O O . HIS A 1 89 ? -15.748 3.293 6.958 1.00 94.94 89 HIS A O 1
ATOM 734 N N . ARG A 1 90 ? -16.688 1.581 5.864 1.00 93.00 90 ARG A N 1
ATOM 735 C CA . ARG A 1 90 ? -17.736 1.380 6.885 1.00 93.00 90 ARG A CA 1
ATOM 736 C C . ARG A 1 90 ? -17.151 0.923 8.219 1.00 93.00 90 ARG A C 1
ATOM 738 O O . ARG A 1 90 ? -17.668 1.280 9.274 1.00 93.00 90 ARG A O 1
ATOM 745 N N . GLU A 1 91 ? -16.069 0.162 8.140 1.00 92.50 91 GLU A N 1
ATOM 746 C CA . GLU A 1 91 ? -15.306 -0.373 9.262 1.00 92.50 91 GLU A CA 1
ATOM 747 C C . GLU A 1 91 ? -13.881 0.175 9.267 1.00 92.50 91 GLU A C 1
ATOM 749 O O . GLU A 1 91 ? -13.355 0.566 8.225 1.00 92.50 91 GLU A O 1
ATOM 754 N N . ILE A 1 92 ? -13.217 0.094 10.419 1.00 90.00 92 ILE A N 1
ATOM 755 C CA . ILE A 1 92 ? -11.785 0.372 10.518 1.00 90.00 92 ILE A CA 1
ATOM 756 C C . ILE A 1 92 ? -11.003 -0.752 9.826 1.00 90.00 92 ILE A C 1
ATOM 758 O O . ILE A 1 92 ? -11.116 -1.923 10.196 1.00 90.00 92 ILE A O 1
ATOM 762 N N . VAL A 1 93 ? -10.160 -0.384 8.861 1.00 93.31 93 VAL A N 1
ATOM 763 C CA . VAL A 1 93 ? -9.185 -1.287 8.231 1.00 93.31 93 VAL A CA 1
ATOM 764 C C . VAL A 1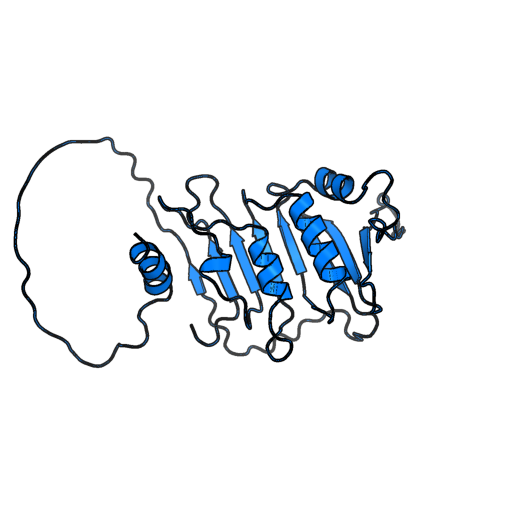 93 ? -7.787 -0.906 8.734 1.00 93.31 93 VAL A C 1
ATOM 766 O O . VAL A 1 93 ? -7.169 0.005 8.178 1.00 93.31 93 VAL A O 1
ATOM 769 N N . PRO A 1 94 ? -7.297 -1.509 9.834 1.00 92.88 94 PRO A N 1
ATOM 770 C CA . PRO A 1 94 ? -5.977 -1.191 10.356 1.00 92.88 94 PRO A CA 1
ATOM 771 C C . PRO A 1 94 ? -4.893 -1.892 9.529 1.00 92.88 94 PRO A C 1
ATOM 773 O O . PRO A 1 94 ? -5.029 -3.057 9.163 1.00 92.88 94 PRO A O 1
ATOM 776 N N . PHE A 1 95 ? -3.780 -1.207 9.303 1.00 95.00 95 PHE A N 1
ATOM 777 C CA . PHE A 1 95 ? -2.566 -1.773 8.712 1.00 95.00 95 PHE A CA 1
ATOM 778 C C . PHE A 1 95 ? -1.353 -1.349 9.541 1.00 95.00 95 PHE A C 1
ATOM 780 O O . PHE A 1 95 ? -1.483 -0.540 10.453 1.00 95.00 95 PHE A O 1
ATOM 787 N N . HIS A 1 96 ? -0.180 -1.925 9.299 1.00 94.19 96 HIS A N 1
ATOM 788 C CA . HIS A 1 96 ? 1.037 -1.492 9.983 1.00 94.19 96 HIS A CA 1
ATOM 789 C C . HIS A 1 96 ? 1.722 -0.387 9.180 1.00 94.19 96 HIS A C 1
ATOM 791 O O . HIS A 1 96 ? 1.835 0.749 9.642 1.00 94.19 96 HIS A O 1
ATOM 797 N N . SER A 1 97 ? 2.112 -0.703 7.947 1.00 96.06 97 SER A N 1
ATOM 798 C CA . SER A 1 97 ? 2.784 0.245 7.068 1.00 96.06 97 SER A CA 1
ATOM 799 C C . SER A 1 97 ? 2.523 -0.060 5.599 1.00 96.06 97 SER A C 1
ATOM 801 O O . SER A 1 97 ? 2.459 -1.223 5.206 1.00 96.06 97 SER A O 1
ATOM 803 N N . ILE A 1 98 ? 2.431 0.988 4.788 1.00 97.50 98 ILE A N 1
ATOM 804 C CA . ILE A 1 98 ? 2.474 0.901 3.327 1.00 97.50 98 ILE A CA 1
ATOM 805 C C . ILE A 1 98 ? 3.642 1.770 2.871 1.00 97.50 98 ILE A C 1
ATOM 807 O O . ILE A 1 98 ? 3.683 2.956 3.196 1.00 97.50 98 ILE A O 1
ATOM 811 N N . LEU A 1 99 ? 4.604 1.167 2.181 1.00 97.12 99 LEU A N 1
ATOM 812 C CA . LEU A 1 99 ? 5.798 1.816 1.653 1.00 97.12 99 LEU A CA 1
ATOM 813 C C . LEU A 1 99 ? 5.733 1.767 0.130 1.00 97.12 99 LEU A C 1
ATOM 815 O O . LEU A 1 99 ? 5.686 0.678 -0.442 1.00 97.12 99 LEU A O 1
ATOM 819 N N . ILE A 1 100 ? 5.751 2.933 -0.507 1.00 96.81 100 ILE A N 1
ATOM 820 C CA . ILE A 1 100 ? 5.762 3.073 -1.966 1.00 96.81 100 ILE A CA 1
ATOM 821 C C . ILE A 1 100 ? 7.047 3.783 -2.357 1.00 96.81 100 ILE A C 1
ATOM 823 O O . ILE A 1 100 ? 7.321 4.864 -1.848 1.00 96.81 100 ILE A O 1
ATOM 827 N N . ASP A 1 101 ? 7.845 3.156 -3.206 1.00 94.81 101 ASP A N 1
ATOM 828 C CA . ASP A 1 101 ? 9.092 3.717 -3.722 1.00 94.81 101 ASP A CA 1
ATOM 829 C C . ASP A 1 101 ? 8.843 5.054 -4.442 1.00 94.81 101 ASP A C 1
ATOM 831 O O . ASP A 1 101 ? 7.879 5.197 -5.200 1.00 94.81 101 ASP A O 1
ATOM 835 N N . GLU A 1 102 ? 9.705 6.043 -4.204 1.00 92.62 102 GLU A N 1
ATOM 836 C CA . GLU A 1 102 ? 9.639 7.352 -4.861 1.00 92.62 102 GLU A CA 1
ATOM 837 C C . GLU A 1 102 ? 9.829 7.262 -6.380 1.00 92.62 102 GLU A C 1
ATOM 839 O O . GLU A 1 102 ? 9.388 8.155 -7.104 1.00 92.62 102 GLU A O 1
ATOM 844 N N . ALA A 1 103 ? 10.412 6.165 -6.877 1.00 89.00 103 ALA A N 1
ATOM 845 C CA . ALA A 1 103 ? 10.444 5.855 -8.302 1.00 89.00 103 ALA A CA 1
ATOM 846 C C . ALA A 1 103 ? 9.061 5.483 -8.880 1.00 89.00 103 ALA A C 1
ATOM 848 O O . ALA A 1 103 ? 8.862 5.616 -10.088 1.00 89.00 103 ALA A O 1
ATOM 849 N N . CYS A 1 104 ? 8.110 5.018 -8.054 1.00 89.25 104 CYS A N 1
ATOM 850 C CA . CYS A 1 104 ? 6.715 4.821 -8.468 1.00 89.25 104 CYS A CA 1
ATOM 851 C C . CYS A 1 104 ? 5.967 6.155 -8.502 1.00 89.25 104 CYS A C 1
ATOM 853 O O . CYS A 1 104 ? 5.333 6.502 -9.492 1.00 89.25 104 CYS A O 1
ATOM 855 N N . VAL A 1 105 ? 6.008 6.869 -7.376 1.00 92.31 105 VAL A N 1
ATOM 856 C CA . VAL A 1 105 ? 5.257 8.102 -7.145 1.00 92.31 105 VAL A CA 1
ATOM 857 C C . VAL A 1 105 ? 6.158 9.039 -6.377 1.00 92.31 105 VAL A C 1
ATOM 859 O O . VAL A 1 105 ? 6.545 8.732 -5.253 1.00 92.31 105 VAL A O 1
ATOM 862 N N . SER A 1 106 ? 6.459 10.202 -6.943 1.00 91.81 106 SER A N 1
ATOM 863 C CA . SER A 1 106 ? 7.289 11.164 -6.224 1.00 91.81 106 SER A CA 1
ATOM 864 C C . SER A 1 106 ? 6.524 11.782 -5.049 1.00 91.81 106 SER A C 1
ATOM 866 O O . SER A 1 106 ? 5.315 12.034 -5.109 1.00 91.81 106 SER A O 1
ATOM 868 N N . SER A 1 107 ? 7.240 12.089 -3.968 1.00 90.50 107 SER A N 1
ATOM 869 C CA . SER A 1 107 ? 6.653 12.729 -2.787 1.00 90.50 107 SER A CA 1
ATOM 870 C C . SER A 1 107 ? 5.976 14.066 -3.114 1.00 90.50 107 SER A C 1
ATOM 872 O O . SER A 1 107 ? 4.930 14.389 -2.549 1.00 90.50 107 SER A O 1
ATOM 874 N N . SER A 1 108 ? 6.543 14.850 -4.036 1.00 87.94 108 SER A N 1
ATOM 875 C CA . SER A 1 108 ? 5.978 16.128 -4.482 1.00 87.94 108 SER A CA 1
ATOM 876 C C . SER A 1 108 ? 4.681 15.941 -5.270 1.00 87.94 108 SER A C 1
ATOM 878 O O . SER A 1 108 ? 3.709 16.647 -4.998 1.00 87.94 108 SER A O 1
ATOM 880 N N . GLU A 1 109 ? 4.639 14.973 -6.189 1.00 88.88 109 GLU A N 1
ATOM 881 C CA . GLU A 1 109 ? 3.443 14.621 -6.959 1.00 88.88 109 GLU A CA 1
ATOM 882 C C . GLU A 1 109 ? 2.313 14.160 -6.038 1.00 88.88 109 GLU A C 1
ATOM 884 O O . GLU A 1 109 ? 1.190 14.653 -6.147 1.00 88.88 109 GLU A O 1
ATOM 889 N N . PHE A 1 110 ? 2.610 13.287 -5.071 1.00 90.25 110 PHE A N 1
ATOM 890 C CA . PHE A 1 110 ? 1.617 12.836 -4.101 1.00 90.25 110 PHE A CA 1
ATOM 891 C C . PHE A 1 110 ? 1.079 13.994 -3.249 1.00 90.25 110 PHE A C 1
ATOM 893 O O . PHE A 1 110 ? -0.135 14.180 -3.147 1.00 90.25 110 PHE A O 1
ATOM 900 N N . VAL A 1 111 ? 1.960 14.829 -2.685 1.00 87.25 111 VAL A N 1
ATOM 901 C CA . VAL A 1 111 ? 1.554 16.014 -1.909 1.00 87.25 111 VAL A CA 1
ATOM 902 C C . VAL A 1 111 ? 0.707 16.963 -2.761 1.00 87.25 111 VAL A C 1
ATOM 904 O O . VAL A 1 111 ? -0.285 17.500 -2.271 1.00 87.25 111 VAL A O 1
ATOM 907 N N . HIS A 1 112 ? 1.052 17.170 -4.030 1.00 84.56 112 HIS A N 1
ATOM 908 C CA . HIS A 1 112 ? 0.254 17.994 -4.933 1.00 84.56 112 HIS A CA 1
ATOM 909 C C . HIS A 1 112 ? -1.124 17.373 -5.205 1.00 84.56 112 HIS A C 1
ATOM 911 O O . HIS A 1 112 ? -2.135 18.061 -5.087 1.00 84.56 112 HIS A O 1
ATOM 917 N N . ALA A 1 113 ? -1.192 16.067 -5.473 1.00 85.94 113 ALA A N 1
ATOM 918 C CA . ALA A 1 113 ? -2.444 15.352 -5.722 1.00 85.94 113 ALA A CA 1
ATOM 919 C C . ALA A 1 113 ? -3.412 15.393 -4.525 1.00 85.94 113 ALA A C 1
ATOM 921 O O . ALA A 1 113 ? -4.631 15.384 -4.705 1.00 85.94 113 ALA A O 1
ATOM 922 N N . THR A 1 114 ? -2.892 15.499 -3.297 1.00 81.62 114 THR A N 1
ATOM 923 C CA . THR A 1 114 ? -3.736 15.671 -2.101 1.00 81.62 114 THR A CA 1
ATOM 924 C C . THR A 1 114 ? -4.394 17.052 -2.010 1.00 81.62 114 THR A C 1
ATOM 926 O O . THR A 1 114 ? -5.453 17.188 -1.395 1.00 81.62 114 THR A O 1
ATOM 929 N N . LYS A 1 115 ? -3.821 18.064 -2.668 1.00 75.12 115 LYS A N 1
ATOM 930 C CA . LYS A 1 115 ? -4.295 19.452 -2.670 1.00 75.12 115 LYS A CA 1
ATOM 931 C C . LYS A 1 115 ? -5.221 19.680 -3.860 1.00 75.12 115 LYS A C 1
ATOM 933 O O . LYS A 1 115 ? -4.865 20.353 -4.818 1.00 75.12 115 LYS A O 1
ATOM 938 N N . CYS A 1 116 ? -6.416 19.102 -3.824 1.00 59.56 116 CYS A N 1
ATOM 939 C CA . CYS A 1 116 ? -7.418 19.371 -4.856 1.00 59.56 116 CYS A CA 1
ATOM 940 C C . CYS A 1 116 ? -7.885 20.844 -4.763 1.00 59.56 116 CYS A C 1
ATOM 942 O O . CYS A 1 116 ? -8.461 21.216 -3.733 1.00 59.56 116 CYS A O 1
ATOM 944 N N . PRO A 1 117 ? -7.669 21.691 -5.790 1.00 47.94 117 PRO A N 1
ATOM 945 C CA . PRO A 1 117 ? -8.132 23.077 -5.768 1.00 47.94 117 PRO A CA 1
ATOM 946 C C . PRO A 1 117 ? -9.666 23.125 -5.706 1.00 47.94 117 PRO A C 1
ATOM 948 O O . PRO A 1 117 ? -10.341 22.517 -6.530 1.00 47.94 117 PRO A O 1
ATOM 951 N N . GLY A 1 118 ? -10.231 23.830 -4.719 1.00 44.75 118 GLY A N 1
ATOM 952 C CA . GLY A 1 118 ? -11.680 24.067 -4.616 1.00 44.75 118 GLY A CA 1
ATOM 953 C C . GLY A 1 118 ? -12.521 22.947 -3.984 1.00 44.75 118 GLY A C 1
ATOM 954 O O . GLY A 1 118 ? -13.734 23.100 -3.863 1.00 44.75 118 GLY A O 1
ATOM 955 N N . CYS A 1 119 ? -11.922 21.841 -3.530 1.00 51.00 119 CYS A N 1
ATOM 956 C CA . CYS A 1 119 ? -12.661 20.729 -2.927 1.00 51.00 119 CYS A CA 1
ATOM 957 C C . CYS A 1 119 ? -12.586 20.736 -1.388 1.00 51.00 119 CYS A C 1
ATOM 959 O O . CYS A 1 119 ? -11.655 20.193 -0.787 1.00 51.00 119 CYS A O 1
ATOM 961 N N . SER A 1 120 ? -13.618 21.270 -0.729 1.00 49.19 120 SER A N 1
ATOM 962 C CA . SER A 1 120 ? -13.759 21.268 0.742 1.00 49.19 120 SER A CA 1
ATOM 963 C C . SER A 1 120 ? -13.840 19.861 1.360 1.00 49.19 120 SER A C 1
ATOM 965 O O . SER A 1 120 ? -13.464 19.665 2.512 1.00 49.19 120 SER A O 1
ATOM 967 N N . ASN A 1 121 ? -14.256 18.854 0.584 1.00 50.31 121 ASN A N 1
ATOM 968 C CA . ASN A 1 121 ? -14.355 17.453 1.021 1.00 50.31 121 ASN A CA 1
ATOM 969 C C . ASN A 1 121 ? -13.055 16.647 0.852 1.00 50.31 121 ASN A C 1
ATOM 971 O O . ASN A 1 121 ? -12.905 15.563 1.425 1.00 50.31 121 ASN A O 1
ATOM 975 N N . CYS A 1 122 ? -12.105 17.161 0.074 1.00 51.44 122 CYS A N 1
ATOM 976 C CA . CYS A 1 122 ? -10.816 16.522 -0.169 1.00 51.44 122 CYS A CA 1
ATOM 977 C C . CYS A 1 122 ? -9.827 16.799 0.980 1.00 51.44 122 CYS A C 1
ATOM 979 O O . CYS A 1 122 ? -8.946 15.981 1.247 1.00 51.44 122 CYS A O 1
ATOM 981 N N . GLY A 1 123 ? -10.049 17.892 1.723 1.00 47.31 123 GLY A N 1
ATOM 982 C CA . GLY A 1 123 ? -9.256 18.376 2.856 1.00 47.31 123 GLY A CA 1
ATOM 983 C C . GLY A 1 123 ? -9.402 17.548 4.134 1.00 47.31 123 GLY A C 1
ATO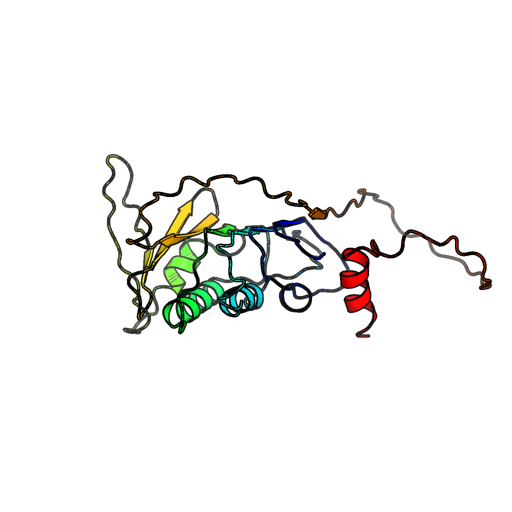M 984 O O . GLY A 1 123 ? -9.869 18.030 5.159 1.00 47.31 123 GLY A O 1
ATOM 985 N N . GLY A 1 124 ? -8.986 16.281 4.096 1.00 46.81 124 GLY A N 1
ATOM 986 C CA . GLY A 1 124 ? -8.667 15.541 5.323 1.00 46.81 124 GLY A CA 1
ATOM 987 C C . GLY A 1 124 ? -7.348 15.973 5.968 1.00 46.81 124 GLY A C 1
ATOM 988 O O . GLY A 1 124 ? -7.047 15.501 7.061 1.00 46.81 124 GLY A O 1
ATOM 989 N N . GLU A 1 125 ? -6.589 16.826 5.274 1.00 55.62 125 GLU A N 1
ATOM 990 C CA . GLU A 1 125 ? -5.262 17.313 5.622 1.00 55.62 125 GLU A CA 1
ATOM 991 C C . GLU A 1 125 ? -5.314 18.146 6.905 1.00 55.62 125 GLU A C 1
ATOM 993 O O . GLU A 1 125 ? -5.744 19.296 6.919 1.00 55.62 125 GLU A O 1
ATOM 998 N N . VAL A 1 126 ? -4.850 17.562 8.007 1.00 52.72 126 VAL A N 1
ATOM 999 C CA . VAL A 1 126 ? -4.438 18.347 9.170 1.00 52.72 126 VAL A CA 1
ATOM 1000 C C . VAL A 1 126 ? -2.923 18.411 9.141 1.00 52.72 126 VAL A C 1
ATOM 1002 O O . VAL A 1 126 ? -2.257 17.475 9.581 1.00 52.72 126 VAL A O 1
ATOM 1005 N N . LEU A 1 127 ? -2.385 19.515 8.622 1.00 51.38 127 LEU A N 1
ATOM 1006 C CA . LEU A 1 127 ? -0.984 19.875 8.803 1.00 51.38 127 LEU A CA 1
ATOM 1007 C C . LEU A 1 127 ? -0.718 20.022 10.303 1.00 51.38 127 LEU A C 1
ATOM 1009 O O . LEU A 1 127 ? -1.128 21.002 10.924 1.00 51.38 127 LEU A O 1
ATOM 1013 N N . ARG A 1 128 ? -0.035 19.048 10.907 1.00 46.12 128 ARG A N 1
ATOM 1014 C CA . ARG A 1 128 ? 0.592 19.256 12.214 1.00 46.12 128 ARG A CA 1
ATOM 1015 C C . ARG A 1 128 ? 2.050 19.625 11.997 1.00 46.12 128 ARG A C 1
ATOM 1017 O O . ARG A 1 128 ? 2.814 18.856 11.421 1.00 46.12 128 ARG A O 1
ATOM 1024 N N . HIS A 1 129 ? 2.428 20.798 12.491 1.00 43.12 129 HIS A N 1
ATOM 1025 C CA . HIS A 1 129 ? 3.825 21.140 12.700 1.00 43.12 129 HIS A CA 1
ATOM 1026 C C . HIS A 1 129 ? 4.333 20.313 13.879 1.00 43.12 129 HIS A C 1
ATOM 1028 O O . HIS A 1 129 ? 3.839 20.461 14.997 1.00 43.12 129 HIS A O 1
ATOM 1034 N N . LYS A 1 130 ? 5.294 19.420 13.638 1.00 40.84 130 LYS A N 1
ATOM 1035 C CA . LYS A 1 130 ? 6.065 18.802 14.715 1.00 40.84 130 LYS A CA 1
ATOM 1036 C C . LYS A 1 130 ? 7.387 19.558 14.803 1.00 40.84 130 LYS A C 1
ATOM 1038 O O . LYS A 1 130 ? 8.272 19.359 13.979 1.00 40.84 130 LYS A O 1
ATOM 1043 N N . SER A 1 131 ? 7.486 20.485 15.750 1.00 37.78 131 SER A N 1
ATOM 1044 C CA . SER A 1 131 ? 8.732 21.185 16.054 1.00 37.78 131 SER A CA 1
ATOM 1045 C C . SER A 1 131 ? 9.618 20.266 16.893 1.00 37.78 131 SER A C 1
ATOM 1047 O O . SER A 1 131 ? 9.552 20.288 18.120 1.00 37.78 131 SER A O 1
ATOM 1049 N N . ASN A 1 132 ? 10.427 19.437 16.241 1.00 40.91 132 ASN A N 1
ATOM 1050 C CA . ASN A 1 132 ? 11.602 18.877 16.895 1.00 40.91 132 ASN A CA 1
ATOM 1051 C C . ASN A 1 132 ? 12.786 19.757 16.497 1.00 40.91 132 ASN A C 1
ATOM 1053 O O . ASN A 1 132 ? 12.948 20.076 15.320 1.00 40.91 132 ASN A O 1
ATOM 1057 N N . GLY A 1 133 ? 13.531 20.226 17.498 1.00 42.84 133 GLY A N 1
ATOM 1058 C CA . GLY A 1 133 ? 14.629 21.168 17.322 1.00 42.84 133 GLY A CA 1
ATOM 1059 C C . GLY A 1 133 ? 15.587 20.758 16.201 1.00 42.84 133 GLY A C 1
ATOM 1060 O O . GLY A 1 133 ? 15.821 19.576 15.971 1.00 42.84 133 GLY A O 1
ATOM 1061 N N . THR A 1 134 ? 16.092 21.789 15.524 1.00 38.66 134 THR A N 1
ATOM 1062 C CA . THR A 1 134 ? 17.222 21.825 14.577 1.00 38.66 134 THR A CA 1
ATOM 1063 C C . THR A 1 134 ? 17.082 21.273 13.156 1.00 38.66 134 THR A C 1
ATOM 1065 O O . THR A 1 134 ? 18.026 21.444 12.393 1.00 38.66 134 THR A O 1
ATOM 1068 N N . THR A 1 135 ? 15.931 20.776 12.691 1.00 37.31 135 THR A N 1
ATOM 1069 C CA . THR A 1 135 ? 15.743 20.518 11.241 1.00 37.31 135 THR A CA 1
ATOM 1070 C C . THR A 1 135 ? 14.346 20.893 10.744 1.00 37.31 135 THR A C 1
ATOM 1072 O O . THR A 1 135 ? 13.353 20.771 11.455 1.00 37.31 135 THR A O 1
ATOM 1075 N N . TRP A 1 136 ? 14.292 21.448 9.529 1.00 37.03 136 TRP A N 1
ATOM 1076 C CA . TRP A 1 136 ? 13.121 22.079 8.918 1.00 37.03 136 TRP A CA 1
ATOM 1077 C C . TRP A 1 136 ? 11.811 21.286 9.063 1.00 37.03 136 TRP A C 1
ATOM 1079 O O . TRP A 1 136 ? 11.761 20.086 8.813 1.00 37.03 136 TRP A O 1
ATOM 1089 N N . ASN A 1 137 ? 10.741 22.024 9.396 1.00 38.34 137 ASN A N 1
ATOM 1090 C CA . ASN A 1 137 ? 9.316 21.678 9.312 1.00 38.34 137 ASN A CA 1
ATOM 1091 C C . ASN A 1 137 ? 8.997 20.434 8.456 1.00 38.34 137 ASN A C 1
ATOM 1093 O O . ASN A 1 137 ? 8.667 20.553 7.272 1.00 38.34 137 ASN A O 1
ATOM 1097 N N . THR A 1 138 ? 8.983 19.245 9.059 1.00 46.88 138 THR A N 1
ATOM 1098 C CA . THR A 1 138 ? 8.383 18.070 8.419 1.00 46.88 138 THR A CA 1
ATOM 1099 C C . THR A 1 138 ? 6.869 18.241 8.510 1.00 46.88 138 THR A C 1
ATOM 1101 O O . THR A 1 138 ? 6.242 17.937 9.524 1.00 46.88 138 THR A O 1
ATOM 1104 N N . LYS A 1 139 ? 6.273 18.826 7.467 1.00 55.75 139 LYS A N 1
ATOM 1105 C CA . LYS A 1 139 ? 4.817 18.903 7.303 1.00 55.75 139 LYS A CA 1
ATOM 1106 C C . LYS A 1 139 ? 4.282 17.471 7.247 1.00 55.75 139 LYS A C 1
ATOM 1108 O O . LYS A 1 139 ? 4.414 16.803 6.226 1.00 55.75 139 LYS A O 1
ATOM 1113 N N . GLN A 1 140 ? 3.728 16.981 8.352 1.00 68.69 140 GLN A N 1
ATOM 1114 C CA . GLN A 1 140 ? 3.149 15.644 8.407 1.00 68.69 140 GLN A CA 1
ATOM 1115 C C . GLN A 1 140 ? 1.727 15.709 7.848 1.00 68.69 140 GLN A C 1
ATOM 1117 O O . GLN A 1 140 ? 0.872 16.387 8.423 1.00 68.69 140 GLN A O 1
ATOM 1122 N N . LEU A 1 141 ? 1.474 15.022 6.730 1.00 82.19 141 LEU A N 1
ATOM 1123 C CA . LEU A 1 141 ? 0.109 14.873 6.227 1.00 82.19 141 LEU A CA 1
ATOM 1124 C C . LEU A 1 141 ? -0.598 13.798 7.050 1.00 82.19 141 LEU A C 1
ATOM 1126 O O . LEU A 1 141 ? -0.079 12.696 7.247 1.00 82.19 141 LEU A O 1
ATOM 1130 N N . ILE A 1 142 ? -1.784 14.136 7.542 1.00 88.12 142 ILE A N 1
ATOM 1131 C CA . ILE A 1 142 ? -2.621 13.251 8.348 1.00 88.12 142 ILE A CA 1
ATOM 1132 C C . ILE A 1 142 ? -3.971 13.117 7.659 1.00 88.12 142 ILE A C 1
ATOM 1134 O O . ILE A 1 142 ? -4.578 14.123 7.304 1.00 88.12 142 ILE A O 1
ATOM 1138 N N . PHE A 1 143 ? -4.462 11.887 7.527 1.00 90.25 143 PHE A N 1
ATOM 1139 C CA . PHE A 1 143 ? -5.749 11.571 6.915 1.00 90.25 143 PHE A CA 1
ATOM 1140 C C . PHE A 1 143 ? -6.657 10.886 7.934 1.00 90.25 143 PHE A C 1
ATOM 1142 O O . PHE A 1 143 ? -6.483 9.709 8.251 1.00 90.25 143 PHE A O 1
ATOM 1149 N N . ARG A 1 144 ? -7.637 11.620 8.467 1.00 91.25 144 ARG A N 1
ATOM 1150 C CA . ARG A 1 144 ? -8.571 11.096 9.477 1.00 91.25 144 ARG A CA 1
ATOM 1151 C C . ARG A 1 144 ? -9.689 10.271 8.854 1.00 91.25 144 ARG A C 1
ATOM 1153 O O . ARG A 1 144 ? -10.276 10.679 7.844 1.00 91.25 144 ARG A O 1
ATOM 1160 N N . HIS A 1 145 ? -10.012 9.152 9.496 1.00 92.94 145 HIS A N 1
ATOM 1161 C CA . HIS A 1 145 ? -11.214 8.389 9.183 1.00 92.94 145 HIS A CA 1
ATOM 1162 C C . HIS A 1 145 ? -12.464 9.225 9.491 1.00 92.94 145 HIS A C 1
ATOM 1164 O O . HIS A 1 145 ? -12.489 9.980 10.461 1.00 92.94 145 HIS A O 1
ATOM 1170 N N . ARG A 1 146 ? -13.520 9.103 8.679 1.00 90.38 146 ARG A N 1
ATOM 1171 C CA . ARG A 1 146 ? -14.715 9.956 8.800 1.00 90.38 146 ARG A CA 1
ATOM 1172 C C . ARG A 1 146 ? -15.522 9.686 10.073 1.00 90.38 146 ARG A C 1
ATOM 1174 O O . ARG A 1 146 ? -16.038 10.615 10.679 1.00 90.38 146 ARG A O 1
ATOM 1181 N N . LYS A 1 147 ? -15.648 8.410 10.450 1.00 91.38 147 LYS A N 1
ATOM 1182 C CA . LYS A 1 147 ? -16.481 7.949 11.581 1.00 91.38 147 LYS A CA 1
ATOM 1183 C C . LYS A 1 147 ? -15.709 7.636 12.870 1.00 91.38 147 LYS A C 1
ATOM 1185 O O . LYS A 1 147 ? -16.290 7.650 13.948 1.00 91.38 147 LYS A O 1
ATOM 1190 N N . TYR A 1 148 ? -14.422 7.317 12.770 1.00 91.88 148 TYR A N 1
ATOM 1191 C CA . TYR A 1 148 ? -13.645 6.746 13.872 1.00 91.88 148 TYR A CA 1
ATOM 1192 C C . TYR A 1 148 ? -12.464 7.659 14.189 1.00 91.88 148 TYR A C 1
ATOM 1194 O O . TYR A 1 148 ? -11.896 8.265 13.284 1.00 91.88 148 TYR A O 1
ATOM 1202 N N . ASN A 1 149 ? -12.072 7.744 15.462 1.00 91.62 149 ASN A N 1
ATOM 1203 C CA . ASN A 1 149 ? -10.926 8.550 15.894 1.00 91.62 149 ASN A CA 1
ATOM 1204 C C . ASN A 1 149 ? -9.595 7.832 15.602 1.00 91.62 149 ASN A C 1
ATOM 1206 O O . ASN A 1 149 ? -8.865 7.473 16.517 1.00 91.62 149 ASN A O 1
ATOM 1210 N N . VAL A 1 150 ? -9.328 7.567 14.325 1.00 93.19 150 VAL A N 1
ATOM 1211 C CA . VAL A 1 150 ? -8.126 6.899 13.807 1.00 93.19 150 VAL A CA 1
ATOM 1212 C C . VAL A 1 150 ? -7.669 7.621 12.544 1.00 93.19 150 VAL A C 1
ATOM 1214 O O . VAL A 1 150 ? -8.470 8.286 11.873 1.00 93.19 150 VAL A O 1
ATOM 1217 N N . TRP A 1 151 ? -6.388 7.529 12.207 1.00 93.69 151 TRP A N 1
ATOM 1218 C CA . TRP A 1 151 ? -5.847 8.245 11.052 1.00 93.69 151 TRP A CA 1
ATOM 1219 C C . TRP A 1 151 ? -4.663 7.538 10.406 1.00 93.69 151 TRP A C 1
ATOM 1221 O O . TRP A 1 151 ? -3.995 6.718 11.028 1.00 93.69 151 TRP A O 1
ATOM 1231 N N . ILE A 1 152 ? -4.402 7.894 9.151 1.00 94.44 152 ILE A N 1
ATOM 1232 C CA . ILE A 1 152 ? -3.170 7.552 8.445 1.00 94.44 152 ILE A CA 1
ATOM 1233 C C . ILE A 1 152 ? -2.218 8.739 8.563 1.00 94.44 152 ILE A C 1
ATOM 1235 O O . ILE A 1 152 ? -2.598 9.868 8.255 1.00 94.44 152 ILE A O 1
ATOM 1239 N N . ASN A 1 153 ? -0.987 8.486 8.989 1.00 92.50 153 ASN A N 1
ATOM 1240 C CA . ASN A 1 153 ? 0.113 9.433 8.899 1.00 92.50 153 ASN A CA 1
ATOM 1241 C C . ASN A 1 153 ? 0.924 9.152 7.640 1.00 92.50 153 ASN A C 1
ATOM 1243 O O . ASN A 1 153 ? 1.260 7.998 7.373 1.00 92.50 153 ASN A O 1
ATOM 1247 N N . TYR A 1 154 ? 1.300 10.212 6.942 1.00 91.69 154 TYR A N 1
ATOM 1248 C CA . TYR A 1 154 ? 2.241 10.174 5.836 1.00 91.69 154 TYR A CA 1
ATOM 1249 C C . TYR A 1 154 ? 3.542 10.887 6.206 1.00 91.69 154 TYR A C 1
ATOM 1251 O O . TYR A 1 154 ? 3.528 11.954 6.828 1.00 91.69 154 TYR A O 1
ATOM 1259 N N . LYS A 1 155 ? 4.660 10.302 5.778 1.00 89.69 155 LYS A N 1
ATOM 1260 C CA . LYS A 1 155 ? 5.972 10.946 5.709 1.00 89.69 155 LYS A CA 1
ATOM 1261 C C . LYS A 1 155 ? 6.722 10.441 4.475 1.00 89.69 155 LYS A C 1
ATOM 1263 O O . LYS A 1 155 ? 6.510 9.306 4.061 1.00 89.69 155 LYS A O 1
ATOM 1268 N N . SER A 1 156 ? 7.602 11.270 3.927 1.00 88.69 156 SER A N 1
ATOM 1269 C CA . SER A 1 156 ? 8.643 10.808 3.006 1.00 88.69 156 SER A CA 1
ATOM 1270 C C . SER A 1 156 ? 9.875 10.454 3.834 1.00 88.69 156 SER A C 1
ATOM 1272 O O . SER A 1 156 ? 10.275 11.228 4.707 1.00 88.69 156 SER A O 1
ATOM 1274 N N . GLU A 1 157 ? 10.421 9.260 3.627 1.00 88.75 157 GLU A N 1
ATOM 1275 C CA . GLU A 1 157 ? 11.607 8.779 4.333 1.00 88.75 157 GLU A CA 1
ATOM 1276 C C . GLU A 1 157 ? 12.358 7.766 3.467 1.00 88.75 157 GLU A C 1
ATOM 1278 O O . GLU A 1 157 ? 11.757 6.844 2.919 1.00 88.75 157 GLU A O 1
ATOM 1283 N N . SER A 1 158 ? 13.681 7.926 3.365 1.00 88.31 158 SER A N 1
ATOM 1284 C CA . SER A 1 158 ? 14.581 6.957 2.721 1.00 88.31 158 SER A CA 1
ATOM 1285 C C . SER A 1 158 ? 14.181 6.545 1.293 1.00 88.31 158 SER A C 1
ATOM 1287 O O . SER A 1 158 ? 14.360 5.387 0.921 1.00 88.31 158 SER A O 1
ATOM 1289 N N . GLY A 1 159 ? 13.641 7.474 0.494 1.00 90.44 159 GLY A N 1
ATOM 1290 C CA . GLY A 1 159 ? 13.193 7.196 -0.877 1.00 90.44 159 GLY A CA 1
ATOM 1291 C C . GLY A 1 159 ? 11.843 6.478 -0.966 1.00 90.44 159 GLY A C 1
ATOM 1292 O O . GLY A 1 159 ? 11.533 5.895 -1.998 1.00 90.44 159 GLY A O 1
ATOM 1293 N N . TYR A 1 160 ? 11.044 6.496 0.105 1.00 94.31 160 TYR A N 1
ATOM 1294 C CA . TYR A 1 160 ? 9.691 5.945 0.127 1.00 94.31 160 TYR A CA 1
ATOM 1295 C C . TYR A 1 160 ? 8.670 6.970 0.615 1.00 94.31 160 TYR A C 1
ATOM 1297 O O . TYR A 1 160 ? 8.905 7.729 1.559 1.00 94.31 160 TYR A O 1
ATOM 1305 N N . LEU A 1 161 ? 7.472 6.890 0.046 1.00 94.50 161 LEU A N 1
ATOM 1306 C CA . LEU A 1 161 ? 6.248 7.400 0.642 1.00 94.50 161 LEU A CA 1
ATOM 1307 C C . LEU A 1 161 ? 5.810 6.384 1.700 1.00 94.50 161 LEU A C 1
ATOM 1309 O O . LEU A 1 161 ? 5.444 5.250 1.381 1.00 94.50 161 LEU A O 1
ATOM 1313 N N . VAL A 1 162 ? 5.858 6.789 2.967 1.00 95.31 162 VAL A N 1
ATOM 1314 C CA . VAL A 1 162 ? 5.568 5.929 4.115 1.00 95.31 162 VAL A CA 1
ATOM 1315 C C . VAL A 1 162 ? 4.224 6.311 4.717 1.00 95.31 162 VAL A C 1
ATOM 1317 O O . VAL A 1 162 ? 4.059 7.395 5.281 1.00 95.31 162 VAL A O 1
ATOM 1320 N N . PHE A 1 163 ? 3.275 5.382 4.655 1.00 95.69 163 PHE A N 1
ATOM 1321 C CA . PHE A 1 163 ? 1.972 5.496 5.298 1.00 95.69 163 PHE A CA 1
ATOM 1322 C C . PHE A 1 163 ? 1.907 4.588 6.517 1.00 95.69 163 PHE A C 1
ATOM 1324 O O . PHE A 1 163 ? 2.224 3.403 6.436 1.00 95.69 163 PHE A O 1
ATOM 1331 N N . THR A 1 164 ? 1.446 5.123 7.643 1.00 95.12 164 THR A N 1
ATOM 1332 C CA . THR A 1 164 ? 1.267 4.367 8.891 1.00 95.12 164 THR A CA 1
ATOM 1333 C C . THR A 1 164 ? -0.102 4.643 9.479 1.00 95.12 164 THR A C 1
ATOM 1335 O O . THR A 1 164 ? -0.559 5.785 9.512 1.00 95.12 164 THR A O 1
ATOM 1338 N N . TYR A 1 165 ? -0.769 3.600 9.948 1.00 94.38 165 TYR A N 1
ATOM 1339 C CA . TYR A 1 165 ? -2.033 3.730 10.661 1.00 94.38 165 TYR A CA 1
ATOM 1340 C C . TYR A 1 165 ? -1.783 4.069 12.132 1.00 94.38 165 TYR A C 1
ATOM 1342 O O . TYR A 1 165 ? -0.869 3.539 12.763 1.00 94.38 165 TYR A O 1
ATOM 1350 N N . TYR A 1 166 ? -2.638 4.915 12.696 1.00 91.19 166 TYR A N 1
ATOM 1351 C CA . TYR A 1 166 ? -2.603 5.279 14.102 1.00 91.19 166 TYR A CA 1
ATOM 1352 C C . TYR A 1 166 ? -3.990 5.200 14.740 1.00 91.19 166 TYR A C 1
ATOM 1354 O O . TYR A 1 166 ? -4.976 5.729 14.217 1.00 91.19 166 TYR A O 1
ATOM 1362 N N . ASN A 1 167 ? -4.027 4.591 15.924 1.00 91.56 167 ASN A N 1
ATOM 1363 C CA . ASN A 1 167 ? -5.174 4.552 16.817 1.00 91.56 167 ASN A CA 1
ATOM 1364 C C . ASN A 1 167 ? -4.756 5.084 18.200 1.00 91.56 167 ASN A C 1
ATOM 1366 O O . ASN A 1 167 ? -3.931 4.444 18.845 1.00 91.56 167 ASN A O 1
ATOM 1370 N N . PRO A 1 168 ? -5.339 6.188 18.702 1.00 87.69 168 PRO A N 1
ATOM 1371 C CA . PRO A 1 168 ? -5.044 6.720 20.037 1.00 87.69 168 PRO A CA 1
ATOM 1372 C C . PRO A 1 168 ? -5.299 5.733 21.173 1.00 87.69 168 PRO A C 1
ATOM 1374 O O . PRO A 1 168 ? -4.745 5.885 22.254 1.00 87.69 168 PRO A O 1
ATOM 1377 N N . LYS A 1 169 ? -6.196 4.765 20.950 1.00 85.44 169 LYS A N 1
ATOM 1378 C CA . LYS A 1 169 ? -6.558 3.758 21.950 1.00 85.44 169 LYS A CA 1
ATOM 1379 C C . LYS A 1 169 ? -5.583 2.583 21.992 1.00 85.44 169 LYS A C 1
ATOM 1381 O O . LYS A 1 169 ? -5.671 1.779 22.915 1.00 85.44 169 LYS A O 1
ATOM 1386 N N . ASP A 1 170 ? -4.682 2.462 21.017 1.00 81.62 170 ASP A N 1
ATOM 1387 C CA . ASP A 1 170 ? -3.632 1.451 21.068 1.00 81.62 170 ASP A CA 1
ATOM 1388 C C . ASP A 1 170 ? -2.573 1.932 22.078 1.00 81.62 170 ASP A C 1
ATOM 1390 O O . ASP A 1 170 ? -1.733 2.771 21.767 1.00 81.62 170 ASP A O 1
ATOM 1394 N N . SER A 1 171 ? -2.633 1.414 23.309 1.00 54.03 171 SER A N 1
ATOM 1395 C CA . SER A 1 171 ? -1.708 1.739 24.412 1.00 54.03 171 SER A CA 1
ATOM 1396 C C . SER A 1 171 ? -0.261 1.300 24.159 1.00 54.03 171 SER A C 1
ATOM 1398 O O . SER A 1 171 ? 0.660 1.753 24.836 1.00 54.03 171 SER A O 1
ATOM 1400 N N . ASN A 1 172 ? -0.043 0.445 23.161 1.00 51.56 172 ASN A N 1
ATOM 1401 C CA . ASN A 1 172 ? 1.278 0.016 22.740 1.00 51.56 172 ASN A CA 1
ATOM 1402 C C . ASN A 1 172 ? 1.788 0.959 21.651 1.00 51.56 172 ASN A C 1
ATOM 1404 O O . ASN A 1 172 ? 1.446 0.814 20.475 1.00 51.56 172 ASN A O 1
ATOM 1408 N N . HIS A 1 173 ? 2.673 1.881 22.028 1.00 47.16 173 HIS A N 1
ATOM 1409 C CA . HIS A 1 173 ? 3.653 2.424 21.095 1.00 47.16 173 HIS A CA 1
ATOM 1410 C C . HIS A 1 173 ? 4.486 1.250 20.551 1.00 47.16 173 HIS A C 1
ATOM 1412 O O . HIS A 1 173 ? 5.424 0.790 21.188 1.00 47.16 173 HIS A O 1
ATOM 1418 N N . PHE A 1 174 ? 4.020 0.715 19.419 1.00 48.72 174 PHE A N 1
ATOM 1419 C CA . PHE A 1 174 ? 4.539 -0.363 18.577 1.00 48.72 174 PHE A CA 1
ATOM 1420 C C . PHE A 1 174 ? 5.881 -0.986 19.004 1.00 48.72 174 PHE A C 1
ATOM 1422 O O . PHE A 1 174 ? 6.915 -0.754 18.387 1.00 48.72 174 PHE A O 1
ATOM 1429 N N . THR A 1 175 ? 5.841 -1.875 19.994 1.00 34.75 175 THR A N 1
ATOM 1430 C CA . THR A 1 175 ? 6.778 -2.998 20.076 1.00 34.75 175 THR A CA 1
ATOM 1431 C C . THR A 1 175 ? 6.090 -4.199 19.446 1.00 34.75 175 THR A C 1
ATOM 1433 O O . THR A 1 175 ? 5.071 -4.694 19.929 1.00 34.75 175 THR A O 1
ATOM 1436 N N . VAL A 1 176 ? 6.611 -4.638 18.302 1.00 38.62 176 VAL A N 1
ATOM 1437 C CA . VAL A 1 176 ? 6.218 -5.911 17.699 1.00 38.62 176 VAL A CA 1
ATOM 1438 C C . VAL A 1 176 ? 6.647 -6.998 18.680 1.00 38.62 176 VAL A C 1
ATOM 1440 O O . VAL A 1 176 ? 7.835 -7.269 18.821 1.00 38.62 176 VAL A O 1
ATOM 1443 N N . LYS A 1 177 ? 5.696 -7.624 19.382 1.00 33.69 177 LYS A N 1
ATOM 1444 C CA . LYS A 1 177 ? 5.953 -8.951 19.939 1.00 33.69 177 LYS A CA 1
ATOM 1445 C C . LYS A 1 177 ? 6.020 -9.896 18.750 1.00 33.69 177 LYS A C 1
ATOM 1447 O O . LYS A 1 177 ? 4.987 -10.264 18.193 1.00 33.69 177 LYS A O 1
ATOM 1452 N N . THR A 1 178 ? 7.236 -10.239 18.346 1.00 34.09 178 THR A N 1
ATOM 1453 C CA . THR A 1 178 ? 7.526 -11.373 17.473 1.00 34.09 178 THR A CA 1
ATOM 1454 C C . THR A 1 178 ? 7.108 -12.631 18.228 1.00 34.09 178 THR A C 1
ATOM 1456 O O . THR A 1 178 ? 7.916 -13.287 18.870 1.00 34.09 178 THR A O 1
ATOM 1459 N N . VAL A 1 179 ? 5.811 -12.932 18.251 1.00 36.31 179 VAL A N 1
ATOM 1460 C CA . VAL A 1 179 ? 5.381 -14.298 18.524 1.00 36.31 179 VAL A CA 1
ATOM 1461 C C . VAL A 1 179 ? 5.644 -15.025 17.218 1.00 36.31 179 VAL A C 1
ATOM 1463 O O . VAL A 1 179 ? 4.893 -14.866 16.253 1.00 36.31 179 VAL A O 1
ATOM 1466 N N . GLU A 1 180 ? 6.783 -15.712 17.159 1.00 36.62 180 GLU A N 1
ATOM 1467 C CA . GLU A 1 180 ? 7.120 -16.650 16.093 1.00 36.62 180 GLU A CA 1
ATOM 1468 C C . GLU A 1 180 ? 6.077 -17.770 16.090 1.00 36.62 180 GLU A C 1
ATOM 1470 O O . GLU A 1 180 ? 6.211 -18.801 16.735 1.00 36.62 180 GLU A O 1
ATOM 1475 N N . LEU A 1 181 ? 4.974 -17.532 15.388 1.00 44.81 181 LEU A N 1
ATOM 1476 C CA . LEU A 1 181 ? 4.199 -18.603 14.788 1.00 44.81 181 LEU A CA 1
ATOM 1477 C C . LEU A 1 181 ? 4.909 -18.945 13.488 1.00 44.81 181 LEU A C 1
ATOM 1479 O O . LEU A 1 181 ? 5.082 -18.039 12.671 1.00 44.81 181 LEU A O 1
ATOM 1483 N N . GLU A 1 182 ? 5.310 -20.211 13.343 1.00 40.09 182 GLU A N 1
ATOM 1484 C CA . GLU A 1 182 ? 6.006 -20.785 12.185 1.00 40.09 182 GLU A CA 1
ATOM 1485 C C . GLU A 1 182 ? 5.510 -20.152 10.879 1.00 40.09 182 GLU A C 1
ATOM 1487 O O . GLU A 1 182 ? 4.453 -20.483 10.338 1.00 40.09 182 GLU A O 1
ATOM 1492 N N . SER A 1 183 ? 6.241 -19.140 10.413 1.00 40.22 183 SER A N 1
ATOM 1493 C CA . SER A 1 183 ? 5.905 -18.407 9.206 1.00 40.22 183 SER A CA 1
ATOM 1494 C C . SER A 1 183 ? 6.753 -18.985 8.095 1.00 40.22 183 SER A C 1
ATOM 1496 O O . SER A 1 183 ? 7.960 -18.750 8.059 1.00 40.22 183 SER A O 1
ATOM 1498 N N . THR A 1 184 ? 6.137 -19.723 7.178 1.00 43.03 184 THR A N 1
ATOM 1499 C CA . THR A 1 184 ? 6.805 -20.099 5.934 1.00 43.03 184 THR A CA 1
ATOM 1500 C C . THR A 1 184 ? 7.037 -18.821 5.130 1.00 43.03 184 THR A C 1
ATOM 1502 O O . THR A 1 184 ? 6.105 -18.245 4.564 1.00 43.03 184 THR A O 1
ATOM 1505 N N . VAL A 1 185 ? 8.275 -18.327 5.138 1.00 41.94 185 VAL A N 1
ATOM 1506 C CA . VAL A 1 185 ? 8.706 -17.229 4.273 1.00 41.94 185 VAL A CA 1
ATOM 1507 C C . VAL A 1 185 ? 8.984 -17.835 2.907 1.00 41.94 185 VAL A C 1
ATOM 1509 O O . VAL A 1 185 ? 9.947 -18.577 2.740 1.00 41.94 185 VAL A O 1
ATOM 1512 N N . VAL A 1 186 ? 8.119 -17.546 1.936 1.00 45.03 186 VAL A N 1
ATOM 1513 C CA . VAL A 1 186 ? 8.321 -17.973 0.551 1.00 45.03 186 VAL A CA 1
ATOM 1514 C C . VAL A 1 186 ? 8.783 -16.762 -0.251 1.00 45.03 186 VAL A C 1
ATOM 1516 O O . VAL A 1 186 ? 8.036 -15.797 -0.435 1.00 45.03 186 VAL A O 1
ATOM 1519 N N . SER A 1 187 ? 10.031 -16.814 -0.704 1.00 45.47 187 SER A N 1
ATOM 1520 C CA . SER A 1 187 ? 10.628 -15.816 -1.590 1.00 45.47 187 SER A CA 1
ATOM 1521 C C . SER A 1 187 ? 10.771 -16.423 -2.977 1.00 45.47 187 SER A C 1
ATOM 1523 O O . SER A 1 187 ? 11.378 -17.481 -3.132 1.00 45.47 187 SER A O 1
ATOM 1525 N N . PHE A 1 188 ? 10.212 -15.758 -3.984 1.00 49.62 188 PHE A N 1
ATOM 1526 C CA . PHE A 1 188 ? 10.346 -16.184 -5.373 1.00 49.62 188 PHE A CA 1
ATOM 1527 C C . PHE A 1 188 ? 11.386 -15.321 -6.078 1.00 49.62 188 PHE A C 1
ATOM 1529 O O . PHE A 1 188 ? 11.292 -14.093 -6.062 1.00 49.62 188 PHE A O 1
ATOM 1536 N N . TYR A 1 189 ? 12.350 -15.981 -6.714 1.00 50.72 189 TYR A N 1
ATOM 1537 C CA . TYR A 1 189 ? 13.404 -15.352 -7.498 1.00 50.72 189 TYR A CA 1
ATOM 1538 C C . TYR A 1 189 ? 13.332 -15.871 -8.929 1.00 50.72 189 TYR A C 1
ATOM 1540 O O . TYR A 1 189 ? 13.170 -17.069 -9.151 1.00 50.72 189 TYR A O 1
ATOM 1548 N N . SER A 1 190 ? 13.490 -14.978 -9.902 1.00 36.22 190 SER A N 1
ATOM 1549 C CA . SER A 1 190 ? 13.792 -15.382 -11.272 1.00 36.22 190 SER A CA 1
ATOM 1550 C C . SER A 1 190 ? 15.306 -15.524 -11.411 1.00 36.22 190 SER A C 1
ATOM 1552 O O . SER A 1 190 ? 16.015 -14.524 -11.494 1.00 36.22 190 SER A O 1
ATOM 1554 N N . SER A 1 191 ? 15.814 -16.753 -11.441 1.00 38.62 191 SER A N 1
ATOM 1555 C CA . SER A 1 191 ? 17.186 -17.045 -11.858 1.00 38.62 191 SER A CA 1
ATOM 1556 C C . SER A 1 191 ? 17.225 -1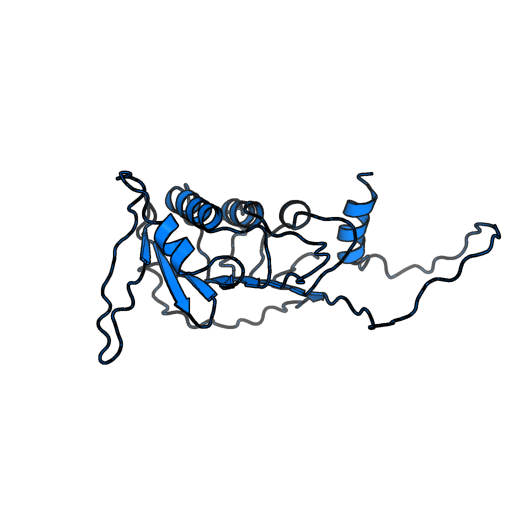7.150 -13.382 1.00 38.62 191 SER A C 1
ATOM 1558 O O . SER A 1 191 ? 16.914 -18.201 -13.933 1.00 38.62 191 SER A O 1
ATOM 1560 N N . ALA A 1 192 ? 17.585 -16.067 -14.067 1.00 38.97 192 ALA A N 1
ATOM 1561 C CA . ALA A 1 192 ? 18.009 -16.146 -15.461 1.00 38.97 192 ALA A CA 1
ATOM 1562 C C . ALA A 1 192 ? 19.492 -15.751 -15.535 1.00 38.97 192 ALA A C 1
ATOM 1564 O O . ALA A 1 192 ? 19.831 -14.655 -15.074 1.00 38.97 192 ALA A O 1
ATOM 1565 N N . PRO A 1 193 ? 20.382 -16.612 -16.065 1.00 39.81 193 PRO A N 1
ATOM 1566 C CA . PRO A 1 193 ? 21.738 -16.202 -16.382 1.00 39.81 193 PRO A CA 1
ATOM 1567 C C . PRO A 1 193 ? 21.709 -15.201 -17.540 1.00 39.81 193 PRO A C 1
ATOM 1569 O O . PRO A 1 193 ? 20.893 -15.290 -18.458 1.00 39.81 193 PRO A O 1
ATOM 1572 N N . ILE A 1 194 ? 22.615 -14.230 -17.478 1.00 38.41 194 ILE A N 1
ATOM 1573 C CA . ILE A 1 194 ? 22.952 -13.369 -18.607 1.00 38.41 194 ILE A CA 1
ATOM 1574 C C . ILE A 1 194 ? 23.691 -14.265 -19.604 1.00 38.41 194 ILE A C 1
ATOM 1576 O O . ILE A 1 194 ? 24.889 -14.488 -19.462 1.00 38.41 194 ILE A O 1
ATOM 1580 N N . SER A 1 195 ? 22.970 -14.811 -20.576 1.00 32.59 195 SER A N 1
ATOM 1581 C CA . SER A 1 195 ? 23.562 -15.471 -21.737 1.00 32.59 195 SER A CA 1
ATOM 1582 C C . SER A 1 195 ? 23.332 -14.571 -22.938 1.00 32.59 195 SER A C 1
ATOM 1584 O O . SER A 1 195 ? 22.215 -14.391 -23.416 1.00 32.59 195 SER A O 1
ATOM 1586 N N . LEU A 1 196 ? 24.417 -13.927 -23.343 1.00 40.91 196 LEU A N 1
ATOM 1587 C CA . LEU A 1 196 ? 24.527 -13.111 -24.532 1.00 40.91 196 LEU A CA 1
ATOM 1588 C C . LEU A 1 196 ? 24.877 -14.064 -25.674 1.00 40.91 196 LEU A C 1
ATOM 1590 O O . LEU A 1 196 ? 26.039 -14.415 -25.797 1.00 40.91 196 LEU A O 1
ATOM 1594 N N . GLU A 1 197 ? 23.908 -14.507 -26.474 1.00 32.62 197 GLU A N 1
ATOM 1595 C CA . GLU A 1 197 ? 24.203 -15.152 -27.758 1.00 32.62 197 GLU A CA 1
ATOM 1596 C C . GLU A 1 197 ? 23.035 -15.001 -28.745 1.00 32.62 197 GLU A C 1
ATOM 1598 O O . GLU A 1 197 ? 21.859 -15.045 -28.385 1.00 32.62 197 GLU A O 1
ATOM 1603 N N . LYS A 1 198 ? 23.412 -14.676 -29.983 1.00 31.95 198 LYS A N 1
ATOM 1604 C CA . LYS A 1 198 ? 22.573 -14.338 -31.142 1.00 31.95 198 LYS A CA 1
ATOM 1605 C C . LYS A 1 198 ? 22.040 -15.617 -31.832 1.00 31.95 198 LYS A C 1
ATOM 1607 O O . LYS A 1 198 ? 22.458 -16.705 -31.456 1.00 31.95 198 LYS A O 1
ATOM 1612 N N . PRO A 1 199 ? 21.117 -15.499 -32.809 1.00 39.97 199 PRO A N 1
ATOM 1613 C CA . PRO A 1 199 ? 20.269 -16.601 -33.254 1.00 39.97 199 PRO A CA 1
ATOM 1614 C C . PRO A 1 199 ? 20.933 -17.449 -34.342 1.00 39.97 199 PRO A C 1
ATOM 1616 O O . PRO A 1 199 ? 21.547 -16.895 -35.251 1.00 39.97 199 PRO A O 1
ATOM 1619 N N . GLU A 1 200 ? 20.705 -18.761 -34.309 1.00 35.06 200 GLU A N 1
ATOM 1620 C CA . GLU A 1 200 ? 20.839 -19.631 -35.480 1.00 35.06 200 GLU A CA 1
ATOM 1621 C C . GLU A 1 200 ? 19.590 -20.512 -35.628 1.00 35.06 200 GLU A C 1
ATOM 1623 O O . GLU A 1 200 ? 19.009 -20.987 -34.651 1.00 35.06 200 GLU A O 1
ATOM 1628 N N . GLU A 1 201 ? 19.146 -20.614 -36.880 1.00 31.91 201 GLU A N 1
ATOM 1629 C CA . GLU A 1 201 ? 17.981 -21.340 -37.386 1.00 31.91 201 GLU A CA 1
ATOM 1630 C C . GLU A 1 201 ? 18.204 -22.861 -37.472 1.00 31.91 201 GLU A C 1
ATOM 1632 O O . GLU A 1 201 ? 19.338 -23.328 -37.552 1.00 31.91 201 GLU A O 1
ATOM 1637 N N . SER A 1 202 ? 17.080 -23.580 -37.647 1.00 31.52 202 SER A N 1
ATOM 1638 C CA . SER A 1 202 ? 16.931 -24.967 -38.148 1.00 31.52 202 SER A CA 1
ATOM 1639 C C . SER A 1 202 ? 17.269 -26.085 -37.135 1.00 31.52 202 SER A C 1
ATOM 1641 O O . SER A 1 202 ? 18.156 -25.936 -36.312 1.00 31.52 202 SER A O 1
ATOM 1643 N N . ASP A 1 203 ? 16.604 -27.241 -37.052 1.00 29.77 203 ASP A N 1
ATOM 1644 C CA . ASP A 1 203 ? 15.651 -27.901 -37.939 1.00 29.77 203 ASP A CA 1
ATOM 1645 C C . ASP A 1 203 ? 14.82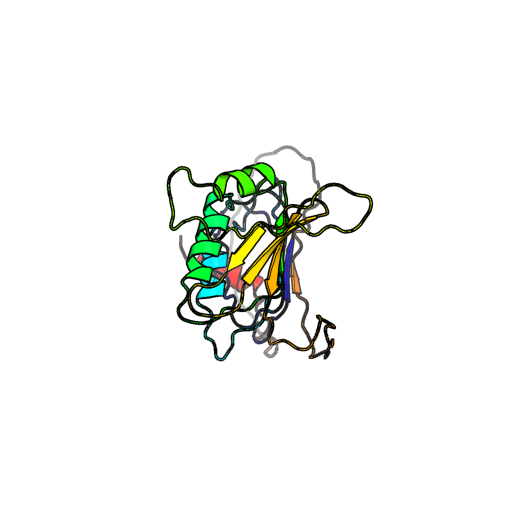3 -28.971 -37.181 1.00 29.77 203 ASP A C 1
ATOM 1647 O O . ASP A 1 203 ? 15.120 -29.377 -36.058 1.00 29.77 203 ASP A O 1
ATOM 1651 N N . ILE A 1 204 ? 13.762 -29.399 -37.857 1.00 33.22 204 ILE A N 1
ATOM 1652 C CA . ILE A 1 204 ? 12.691 -30.370 -37.567 1.00 33.22 204 ILE A CA 1
ATOM 1653 C C . ILE A 1 204 ? 13.130 -31.726 -36.961 1.00 33.22 204 ILE A C 1
ATOM 1655 O O . ILE A 1 204 ? 14.043 -32.359 -37.481 1.00 33.22 204 ILE A O 1
ATOM 1659 N N . ALA A 1 205 ? 12.359 -32.257 -35.991 1.00 30.55 205 ALA A N 1
ATOM 1660 C CA . ALA A 1 205 ? 11.842 -33.644 -36.013 1.00 30.55 205 ALA A CA 1
ATOM 1661 C C . ALA A 1 205 ? 10.860 -33.963 -34.864 1.00 30.55 205 ALA A C 1
ATOM 1663 O O . ALA A 1 205 ? 11.147 -33.774 -33.683 1.00 30.55 205 ALA A O 1
ATOM 1664 N N . ASP A 1 206 ? 9.714 -34.519 -35.261 1.00 30.34 206 ASP A N 1
ATOM 1665 C CA . ASP A 1 206 ? 8.718 -35.230 -34.457 1.00 30.34 206 ASP A CA 1
ATOM 1666 C C . ASP A 1 206 ? 9.324 -36.276 -33.497 1.00 30.34 206 ASP A C 1
ATOM 1668 O O . ASP A 1 206 ? 10.329 -36.904 -33.827 1.00 30.34 206 ASP A O 1
ATOM 1672 N N . ARG A 1 207 ? 8.636 -36.591 -32.382 1.00 31.36 207 ARG A N 1
ATOM 1673 C CA . ARG A 1 207 ? 7.753 -37.783 -32.248 1.00 31.36 207 ARG A CA 1
ATOM 1674 C C . ARG A 1 207 ? 7.537 -38.236 -30.787 1.00 31.36 207 ARG A C 1
ATOM 1676 O O . ARG A 1 207 ? 8.469 -38.530 -30.050 1.00 31.36 207 ARG A O 1
ATOM 1683 N N . THR A 1 208 ? 6.261 -38.516 -30.503 1.00 27.75 208 THR A N 1
ATOM 1684 C CA . THR A 1 208 ? 5.710 -39.576 -29.622 1.00 27.75 208 THR A CA 1
ATOM 1685 C C . THR A 1 208 ? 5.652 -39.401 -28.099 1.00 27.75 208 THR A C 1
ATOM 1687 O O . THR A 1 208 ? 6.633 -39.465 -27.367 1.00 27.75 208 THR A O 1
ATOM 1690 N N . TRP A 1 209 ? 4.403 -39.347 -27.630 1.00 30.86 209 TRP A N 1
ATOM 1691 C CA . TRP A 1 209 ? 3.949 -39.748 -26.302 1.00 30.86 209 TRP A CA 1
ATOM 1692 C C . TRP A 1 209 ? 4.170 -41.245 -26.044 1.00 30.86 209 TRP A C 1
ATOM 1694 O O . TRP A 1 209 ? 3.775 -42.058 -26.877 1.00 30.86 209 TRP A O 1
ATOM 1704 N N . SER A 1 210 ? 4.598 -41.605 -24.827 1.00 28.09 210 SER A N 1
ATOM 1705 C CA . SER A 1 210 ? 4.056 -42.776 -24.117 1.00 28.09 210 SER A CA 1
ATOM 1706 C C . SER A 1 210 ? 4.430 -42.813 -22.626 1.00 28.09 210 SER A C 1
ATOM 1708 O O . SER A 1 210 ? 5.596 -42.836 -22.252 1.00 28.09 210 SER A O 1
ATOM 1710 N N . LEU A 1 211 ? 3.353 -42.825 -21.836 1.00 31.64 211 LEU A N 1
ATOM 1711 C CA . LEU A 1 211 ? 3.067 -43.259 -20.460 1.00 31.64 211 LEU A CA 1
ATOM 1712 C C . LEU A 1 211 ? 4.028 -44.194 -19.685 1.00 31.64 211 LEU A C 1
ATOM 1714 O O . LEU A 1 211 ? 4.760 -44.989 -20.259 1.00 31.64 211 LEU A O 1
ATOM 1718 N N . PHE A 1 212 ? 3.769 -44.194 -18.358 1.00 29.16 212 PHE A N 1
ATOM 1719 C CA . PHE A 1 212 ? 4.211 -45.068 -17.244 1.00 29.16 212 PHE A CA 1
ATOM 1720 C C . PHE A 1 212 ? 5.447 -44.550 -16.481 1.00 29.16 212 PHE A C 1
ATOM 1722 O O . PHE A 1 212 ? 6.459 -44.245 -17.080 1.00 29.16 212 PHE A O 1
ATOM 1729 N N . LYS A 1 213 ? 5.481 -44.395 -15.149 1.00 27.70 213 LYS A N 1
ATOM 1730 C CA . LYS A 1 213 ? 4.759 -45.011 -14.020 1.00 27.70 213 LYS A CA 1
ATOM 1731 C C . LYS A 1 213 ? 4.756 -44.033 -12.832 1.00 27.70 213 LYS A C 1
ATOM 1733 O O . LYS A 1 213 ? 5.732 -43.332 -12.591 1.00 27.70 213 LYS A O 1
ATOM 1738 N N . LYS A 1 214 ? 3.671 -44.049 -12.062 1.00 32.94 214 LYS A N 1
ATOM 1739 C CA . LYS A 1 214 ? 3.494 -43.339 -10.789 1.00 32.94 214 LYS A CA 1
ATOM 1740 C C . LYS A 1 214 ? 4.108 -44.169 -9.648 1.00 32.94 214 LYS A C 1
ATOM 1742 O O . LYS A 1 214 ? 3.742 -45.340 -9.540 1.00 32.94 214 LYS A O 1
ATOM 1747 N N . PRO A 1 215 ? 4.912 -43.590 -8.744 1.00 29.14 215 PRO A N 1
ATOM 1748 C CA . PRO A 1 215 ? 4.881 -43.948 -7.338 1.00 29.14 215 PRO A CA 1
ATOM 1749 C C . PRO A 1 215 ? 3.944 -42.978 -6.611 1.00 29.14 215 PRO A C 1
ATOM 1751 O O . PRO A 1 215 ? 3.935 -41.770 -6.853 1.00 29.14 215 PRO A O 1
ATOM 1754 N N . ALA A 1 216 ? 3.092 -43.540 -5.762 1.00 43.22 216 ALA A N 1
ATOM 1755 C CA . ALA A 1 216 ? 2.292 -42.792 -4.810 1.00 43.22 216 ALA A CA 1
ATOM 1756 C C . ALA A 1 216 ? 3.196 -42.099 -3.770 1.00 43.22 216 ALA A C 1
ATOM 1758 O O . ALA A 1 216 ? 4.320 -42.538 -3.568 1.00 43.22 216 ALA A O 1
ATOM 1759 N N . THR A 1 217 ? 2.641 -41.062 -3.125 1.00 39.28 217 THR A N 1
ATOM 1760 C CA . THR A 1 217 ? 3.190 -40.217 -2.037 1.00 39.28 217 THR A CA 1
ATOM 1761 C C . THR A 1 217 ? 4.106 -39.048 -2.446 1.00 39.28 217 THR A C 1
ATOM 1763 O O . THR A 1 217 ? 5.298 -39.088 -2.177 1.00 39.28 217 THR A O 1
ATOM 1766 N N . ALA A 1 218 ? 3.533 -37.986 -3.044 1.00 34.94 218 ALA A N 1
ATOM 1767 C CA . ALA A 1 218 ? 4.066 -36.600 -3.025 1.00 34.94 218 ALA A CA 1
ATOM 1768 C C . ALA A 1 218 ? 3.061 -35.567 -3.614 1.00 34.94 218 ALA A C 1
ATOM 1770 O O . ALA A 1 218 ? 3.428 -34.714 -4.416 1.00 34.94 218 ALA A O 1
ATOM 1771 N N . VAL A 1 219 ? 1.756 -35.685 -3.324 1.00 35.47 219 VAL A N 1
ATOM 1772 C CA . VAL A 1 219 ? 0.702 -35.010 -4.125 1.00 35.47 219 VAL A CA 1
ATOM 1773 C C . VAL A 1 219 ? 0.315 -33.598 -3.642 1.00 35.47 219 VAL A C 1
ATOM 1775 O O . VAL A 1 219 ? -0.333 -32.876 -4.393 1.00 35.47 219 VAL A O 1
ATOM 1778 N N . ASP A 1 220 ? 0.767 -33.125 -2.478 1.00 35.19 220 ASP A N 1
ATOM 1779 C CA . ASP A 1 220 ? 0.307 -31.823 -1.946 1.00 35.19 220 ASP A CA 1
ATOM 1780 C C . ASP A 1 220 ? 1.235 -30.619 -2.190 1.00 35.19 220 ASP A C 1
ATOM 1782 O O . ASP A 1 220 ? 0.884 -29.486 -1.856 1.00 35.19 220 ASP A O 1
ATOM 1786 N N . GLU A 1 221 ? 2.361 -30.812 -2.878 1.00 38.09 221 GLU A N 1
ATOM 1787 C CA . GLU A 1 221 ? 3.311 -29.738 -3.215 1.00 38.09 221 GLU A CA 1
ATOM 1788 C C . GLU A 1 221 ? 3.372 -29.431 -4.721 1.00 38.09 221 GLU A C 1
ATOM 1790 O O . GLU A 1 221 ? 4.398 -29.014 -5.256 1.00 38.09 221 GLU A O 1
ATOM 1795 N N . LEU A 1 222 ? 2.244 -29.568 -5.428 1.00 40.56 222 LEU A N 1
ATOM 1796 C CA . LEU A 1 222 ? 2.045 -28.897 -6.719 1.00 40.56 222 LEU A CA 1
ATOM 1797 C C . LEU A 1 222 ? 2.072 -27.380 -6.482 1.00 40.56 222 LEU A C 1
ATOM 1799 O O . LEU A 1 222 ? 1.095 -26.754 -6.054 1.00 40.56 222 LEU A O 1
ATOM 1803 N N . THR A 1 223 ? 3.273 -26.845 -6.682 1.00 46.56 223 THR A N 1
ATOM 1804 C CA . THR A 1 223 ? 3.752 -25.522 -6.294 1.00 46.56 223 THR A CA 1
ATOM 1805 C C . THR A 1 223 ? 2.768 -24.405 -6.642 1.00 46.56 223 THR A C 1
ATOM 1807 O O . THR A 1 223 ? 2.143 -24.377 -7.699 1.00 46.56 223 THR A O 1
ATOM 1810 N N . VAL A 1 224 ? 2.646 -23.414 -5.760 1.00 46.34 224 VAL A N 1
ATOM 1811 C CA . VAL A 1 224 ? 1.848 -22.203 -6.024 1.00 46.34 224 VAL A CA 1
ATOM 1812 C C . VAL A 1 224 ? 2.268 -21.496 -7.312 1.00 46.34 224 VAL A C 1
ATOM 1814 O O . VAL A 1 224 ? 1.415 -20.922 -7.977 1.00 46.34 224 VAL A O 1
ATOM 1817 N N . LEU A 1 225 ? 3.532 -21.632 -7.722 1.00 49.28 225 LEU A N 1
ATOM 1818 C CA . LEU A 1 225 ? 4.004 -21.225 -9.043 1.00 49.28 225 LEU A CA 1
ATOM 1819 C C . LEU A 1 225 ? 3.286 -21.969 -10.165 1.00 49.28 225 LEU A C 1
ATOM 1821 O O . LEU A 1 225 ? 2.800 -21.314 -11.068 1.00 49.28 225 LEU A O 1
ATOM 1825 N N . GLN A 1 226 ? 3.143 -23.294 -10.108 1.00 50.66 226 GLN A N 1
ATOM 1826 C CA . GLN A 1 226 ? 2.360 -24.034 -11.101 1.00 50.66 226 GLN A CA 1
ATOM 1827 C C . GLN A 1 226 ? 0.884 -23.639 -11.091 1.00 50.66 226 GLN A C 1
ATOM 1829 O O . GLN A 1 226 ? 0.275 -23.689 -12.145 1.00 50.66 226 GLN A O 1
ATOM 1834 N N . ARG A 1 227 ? 0.301 -23.194 -9.968 1.00 51.03 227 ARG A N 1
ATOM 1835 C CA . ARG A 1 227 ? -1.079 -22.662 -9.952 1.00 51.03 227 ARG A CA 1
ATOM 1836 C C . ARG A 1 227 ? -1.172 -21.261 -10.556 1.00 51.03 227 ARG A C 1
ATOM 1838 O O . ARG A 1 227 ? -2.078 -21.022 -11.344 1.00 51.03 227 ARG A O 1
ATOM 1845 N N . ILE A 1 228 ? -0.222 -20.377 -10.243 1.00 55.44 228 ILE A N 1
ATOM 1846 C CA . ILE A 1 228 ? -0.092 -19.055 -10.872 1.00 55.44 228 ILE A CA 1
ATOM 1847 C C . ILE A 1 228 ? 0.136 -19.237 -12.383 1.00 55.44 228 ILE A C 1
ATOM 1849 O O . ILE A 1 228 ? -0.632 -18.714 -13.176 1.00 55.44 228 ILE A O 1
ATOM 1853 N N . PHE A 1 229 ? 1.088 -20.078 -12.796 1.00 55.06 229 PHE A N 1
ATOM 1854 C CA . PHE A 1 229 ? 1.382 -20.397 -14.198 1.00 55.06 229 PHE A CA 1
ATOM 1855 C C . PHE A 1 229 ? 0.290 -21.219 -14.905 1.00 55.06 229 PHE A C 1
ATOM 1857 O O . PHE A 1 229 ? 0.126 -21.073 -16.113 1.00 55.06 229 PHE A O 1
ATOM 1864 N N . ALA A 1 230 ? -0.482 -22.056 -14.205 1.00 51.97 230 ALA A N 1
ATOM 1865 C CA . ALA A 1 230 ? -1.612 -22.780 -14.795 1.00 51.97 230 ALA A CA 1
ATOM 1866 C C . ALA A 1 230 ? -2.817 -21.864 -15.037 1.00 51.97 230 ALA A C 1
ATOM 1868 O O . ALA A 1 230 ? -3.414 -21.959 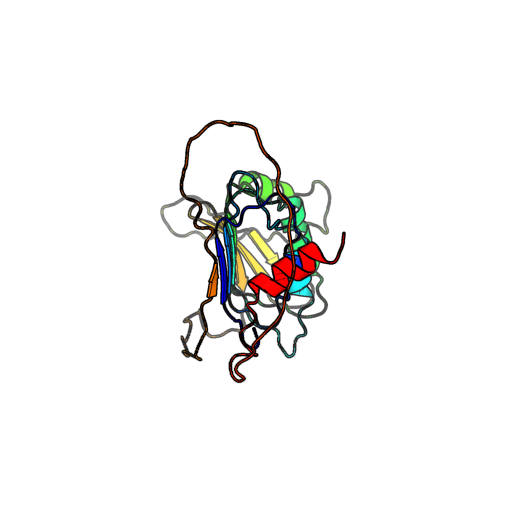-16.102 1.00 51.97 230 ALA A O 1
ATOM 1869 N N . LEU A 1 231 ? -3.125 -20.940 -14.116 1.00 45.88 231 LEU A N 1
ATOM 1870 C CA . LEU A 1 231 ? -4.147 -19.898 -14.316 1.00 45.88 231 LEU A CA 1
ATOM 1871 C C . LEU A 1 231 ? -3.806 -18.976 -15.498 1.00 45.88 231 LEU A C 1
ATOM 1873 O O . LEU A 1 231 ? -4.695 -18.550 -16.234 1.00 45.88 231 LEU A O 1
ATOM 1877 N N . ILE A 1 232 ? -2.512 -18.721 -15.704 1.00 43.94 232 ILE A N 1
ATOM 1878 C CA . ILE A 1 232 ? -1.981 -17.972 -16.850 1.00 43.94 232 ILE A CA 1
ATOM 1879 C C . ILE A 1 232 ? -2.162 -18.751 -18.167 1.00 43.94 232 ILE A C 1
ATOM 1881 O O . ILE A 1 232 ? -2.471 -18.163 -19.194 1.00 43.94 232 ILE A O 1
ATOM 1885 N N . ARG A 1 233 ? -2.013 -20.084 -18.153 1.00 38.66 233 ARG A N 1
ATOM 1886 C CA . ARG A 1 233 ? -2.120 -20.934 -19.355 1.00 38.66 233 ARG A CA 1
ATOM 1887 C C . ARG A 1 233 ? -3.544 -21.365 -19.725 1.00 38.66 233 ARG A C 1
ATOM 1889 O O . ARG A 1 233 ? -3.757 -21.732 -20.872 1.00 38.66 233 ARG A O 1
ATOM 1896 N N . SER A 1 234 ? -4.500 -21.371 -18.794 1.00 33.84 234 SER A N 1
ATOM 1897 C CA . SER A 1 234 ? -5.859 -21.903 -19.018 1.00 33.84 234 SER A CA 1
ATOM 1898 C C . SER A 1 234 ? -6.902 -20.865 -19.457 1.00 33.84 234 SER A C 1
ATOM 1900 O O . SER A 1 234 ? -8.084 -21.191 -19.504 1.00 33.84 234 SER A O 1
ATOM 1902 N N . SER A 1 235 ? -6.499 -19.615 -19.701 1.00 34.78 235 SER A N 1
ATOM 1903 C CA . SER A 1 235 ? -7.377 -18.510 -20.127 1.00 34.78 235 SER A CA 1
ATOM 1904 C C . SER A 1 235 ? -7.073 -17.994 -21.547 1.00 34.78 235 SER A C 1
ATOM 1906 O O . SER A 1 235 ? -7.512 -16.901 -21.904 1.00 34.78 235 SER A O 1
ATOM 1908 N N . ALA A 1 236 ? -6.352 -18.794 -22.342 1.00 33.34 236 ALA A N 1
ATOM 1909 C CA . ALA A 1 236 ? -6.168 -18.627 -23.786 1.00 33.34 236 ALA A CA 1
ATOM 1910 C C . ALA A 1 236 ? -7.202 -19.442 -24.577 1.00 33.34 236 ALA A C 1
ATOM 1912 O O . ALA A 1 236 ? -7.518 -20.569 -24.128 1.00 33.34 236 ALA A O 1
#

Organism: Wuchereria bancrofti (NCBI:txid6293)

Sequence (236 aa):
LPNLRRLTLHSIRGDQMIELHRVFCVDGIDELNIIQPTYNACIIVNEGIFDAFLQVNSAIRRRFRLRITGKTDINASTLCNFIRKWRNHREIVPFHSILIDEACVSSSEFVHATKCPGCSNCGGEVLRHKSNGTTWNTKQLIFRHRKYNVWINYKSESGYLVFTYYNPKDSNHFTVKTVELESTVVSFYSSAPISLEKPEESDIADRTWSLFKKPATAVDELTVLQRIFALIRSSA